Protein AF-A0A7I4Z3W0-F1 (afdb_monomer_lite)

Structure (mmCIF, N/CA/C/O backbone):
data_AF-A0A7I4Z3W0-F1
#
_entry.id   AF-A0A7I4Z3W0-F1
#
loop_
_atom_site.group_PDB
_atom_site.id
_atom_site.type_symbol
_atom_site.label_atom_id
_atom_site.label_alt_id
_atom_site.label_comp_id
_atom_site.label_asym_id
_atom_site.label_entity_id
_atom_site.label_seq_id
_atom_site.pdbx_PDB_ins_code
_atom_site.Cartn_x
_atom_site.Cartn_y
_atom_site.Cartn_z
_atom_site.occupancy
_atom_site.B_iso_or_equiv
_atom_site.auth_seq_id
_atom_site.auth_comp_id
_atom_site.auth_asym_id
_atom_site.auth_atom_id
_atom_site.pdbx_PDB_model_num
ATOM 1 N N . MET A 1 1 ? 63.272 7.242 25.446 1.00 41.72 1 MET A N 1
ATOM 2 C CA . MET A 1 1 ? 63.802 6.449 24.316 1.00 41.72 1 MET A CA 1
ATOM 3 C C . MET A 1 1 ? 63.673 4.974 24.681 1.00 41.72 1 MET A C 1
ATOM 5 O O . MET A 1 1 ? 64.366 4.564 25.605 1.00 41.72 1 MET A O 1
ATOM 9 N N . PRO A 1 2 ? 62.742 4.210 24.087 1.00 44.56 2 PRO A N 1
ATOM 10 C CA . PRO A 1 2 ? 62.556 2.797 24.403 1.00 44.56 2 PRO A CA 1
ATOM 11 C C . PRO A 1 2 ? 63.380 1.900 23.464 1.00 44.56 2 PRO A C 1
ATOM 13 O O . PRO A 1 2 ? 63.581 2.225 22.297 1.00 44.56 2 PRO A O 1
ATOM 16 N N . LEU A 1 3 ? 63.820 0.753 23.979 1.00 35.12 3 LEU A N 1
ATOM 17 C CA . LEU A 1 3 ? 64.373 -0.371 23.222 1.00 35.12 3 LEU A CA 1
ATOM 18 C C . LEU A 1 3 ? 63.631 -1.621 23.701 1.00 35.12 3 LEU A C 1
ATOM 20 O O . LEU A 1 3 ? 63.836 -2.066 24.827 1.00 35.12 3 LEU A O 1
ATOM 24 N N . THR A 1 4 ? 62.751 -2.170 22.867 1.00 47.41 4 THR A N 1
ATOM 25 C CA . THR A 1 4 ? 62.150 -3.490 23.080 1.00 47.41 4 THR A CA 1
ATOM 26 C C . THR A 1 4 ? 62.698 -4.456 22.036 1.00 47.41 4 THR A C 1
ATOM 28 O O . THR A 1 4 ? 62.719 -4.179 20.839 1.00 47.41 4 THR A O 1
ATOM 31 N N . ARG A 1 5 ? 63.214 -5.583 22.533 1.00 40.69 5 ARG A N 1
ATOM 32 C CA . ARG A 1 5 ? 63.843 -6.673 21.786 1.00 40.69 5 ARG A CA 1
ATOM 33 C C . ARG A 1 5 ? 62.853 -7.833 21.656 1.00 40.69 5 ARG A C 1
ATOM 35 O O . ARG A 1 5 ? 62.288 -8.267 22.654 1.00 40.69 5 ARG A O 1
ATOM 42 N N . SER A 1 6 ? 62.701 -8.326 20.430 1.00 39.81 6 SER A N 1
ATOM 43 C CA . SER A 1 6 ? 61.944 -9.514 20.010 1.00 39.81 6 SER A CA 1
ATOM 44 C C . SER A 1 6 ? 62.440 -10.839 20.599 1.00 39.81 6 SER A C 1
ATOM 46 O O . SER A 1 6 ? 63.654 -11.003 20.713 1.00 39.81 6 SER A O 1
ATOM 48 N N . GLN A 1 7 ? 61.509 -11.785 20.817 1.00 37.47 7 GLN A N 1
ATOM 49 C CA . GLN A 1 7 ? 61.507 -13.235 20.464 1.00 37.47 7 GLN A CA 1
ATOM 50 C C . GLN A 1 7 ? 60.003 -13.651 20.416 1.00 37.47 7 GLN A C 1
ATOM 52 O O . GLN A 1 7 ? 59.276 -13.251 21.317 1.00 37.47 7 GLN A O 1
ATOM 57 N N . SER A 1 8 ? 59.366 -14.184 19.351 1.00 38.19 8 SER A N 1
ATOM 58 C CA . SER A 1 8 ? 59.517 -15.477 18.624 1.00 38.19 8 SER A CA 1
ATOM 59 C C . SER A 1 8 ? 59.440 -16.697 19.560 1.00 38.19 8 SER A C 1
ATOM 61 O O . SER A 1 8 ? 60.127 -16.679 20.568 1.00 38.19 8 SER A O 1
ATOM 63 N N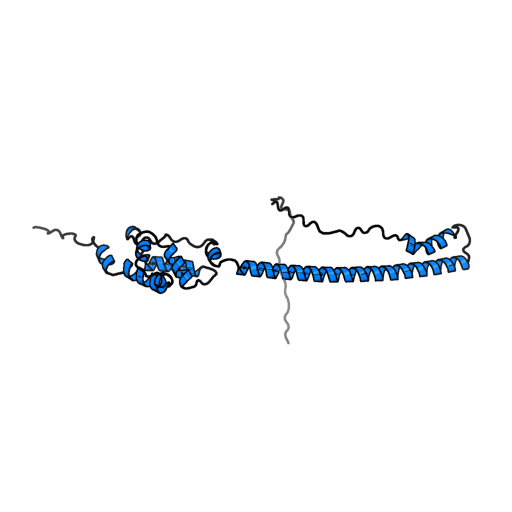 . SER A 1 9 ? 58.741 -17.819 19.351 1.00 33.59 9 SER A N 1
ATOM 64 C CA . SER A 1 9 ? 57.764 -18.369 18.386 1.00 33.59 9 SER A CA 1
ATOM 65 C C . SER A 1 9 ? 57.340 -19.756 18.934 1.00 33.59 9 SER A C 1
ATOM 67 O O . SER A 1 9 ? 58.151 -20.370 19.625 1.00 33.59 9 SER A O 1
ATOM 69 N N . SER A 1 10 ? 56.144 -20.274 18.598 1.00 33.25 10 SER A N 1
ATOM 70 C CA . SER A 1 10 ? 55.789 -21.709 18.345 1.00 33.25 10 SER A CA 1
ATOM 71 C C . SER A 1 10 ? 54.251 -21.846 18.313 1.00 33.25 10 SER A C 1
ATOM 73 O O . SER A 1 10 ? 53.616 -21.530 19.311 1.00 33.25 10 SER A O 1
ATOM 75 N N . ILE A 1 11 ? 53.562 -22.017 17.172 1.00 36.41 11 ILE A N 1
ATOM 76 C CA . ILE A 1 11 ? 53.445 -23.142 16.202 1.00 36.41 11 ILE A CA 1
ATOM 77 C C . ILE A 1 11 ? 52.533 -24.289 16.686 1.00 36.41 11 ILE A C 1
ATOM 79 O O . ILE A 1 11 ? 52.897 -25.004 17.612 1.00 36.41 11 ILE A O 1
ATOM 83 N N . ALA A 1 12 ? 51.419 -24.502 15.965 1.00 31.42 12 ALA A N 1
ATOM 84 C CA . ALA A 1 12 ? 50.965 -25.780 15.368 1.00 31.42 12 ALA A CA 1
ATOM 85 C C . ALA A 1 12 ? 49.678 -25.504 14.542 1.00 31.42 12 ALA A C 1
ATOM 87 O O . ALA A 1 12 ? 48.694 -25.030 15.096 1.00 31.42 12 ALA A O 1
ATOM 88 N N . ALA A 1 13 ? 49.757 -25.473 13.203 1.00 34.56 13 ALA A N 1
ATOM 89 C CA . ALA A 1 13 ? 49.517 -26.577 12.244 1.00 34.56 13 ALA A CA 1
ATOM 90 C C . ALA A 1 13 ? 48.024 -26.695 11.843 1.00 34.56 13 ALA A C 1
ATOM 92 O O . ALA A 1 13 ? 47.185 -26.995 12.681 1.00 34.56 13 ALA A O 1
ATOM 93 N N . SER A 1 14 ? 47.668 -26.228 10.633 1.00 36.44 14 SER A N 1
ATOM 94 C CA . SER A 1 14 ? 47.327 -27.030 9.424 1.00 36.44 14 SER A CA 1
ATOM 95 C C . SER A 1 14 ? 45.965 -27.740 9.560 1.00 36.44 14 SER A C 1
ATOM 97 O O . SER A 1 14 ? 45.734 -28.447 10.526 1.00 36.44 14 SER A O 1
ATOM 99 N N . THR A 1 15 ? 44.981 -27.612 8.666 1.00 31.69 15 THR A N 1
ATOM 100 C CA . THR A 1 15 ? 44.993 -27.995 7.242 1.00 31.69 15 THR A CA 1
ATOM 101 C C . THR A 1 15 ? 43.601 -27.659 6.662 1.00 31.69 15 THR A C 1
ATOM 103 O O . THR A 1 15 ? 42.602 -27.872 7.344 1.00 31.69 15 THR A O 1
ATOM 106 N N . SER A 1 16 ? 43.501 -27.181 5.416 1.00 42.44 16 SER A N 1
ATOM 107 C CA . SER A 1 16 ? 42.265 -27.245 4.599 1.00 42.44 16 SER A CA 1
ATOM 108 C C . SER A 1 16 ? 42.422 -28.311 3.510 1.00 42.44 16 SER A C 1
ATOM 110 O O . SER A 1 16 ? 43.553 -28.538 3.070 1.00 42.44 16 SER A O 1
ATOM 112 N N . PRO A 1 17 ? 41.327 -28.964 3.075 1.00 40.53 17 PRO A N 1
ATOM 113 C CA . PRO A 1 17 ? 40.906 -28.837 1.667 1.00 40.53 17 PRO A CA 1
ATOM 114 C C . PRO A 1 17 ? 39.367 -28.864 1.423 1.00 40.53 17 PRO A C 1
ATOM 116 O O . PRO A 1 17 ? 38.581 -29.112 2.330 1.00 40.53 17 PRO A O 1
ATOM 119 N N . SER A 1 18 ? 38.980 -28.555 0.176 1.00 33.69 18 SER A N 1
ATOM 120 C CA . SER A 1 18 ? 37.677 -28.112 -0.381 1.00 33.69 18 SER A CA 1
ATOM 121 C C . SER A 1 18 ? 36.489 -29.101 -0.535 1.00 33.69 18 SER A C 1
ATOM 123 O O . SER A 1 18 ? 36.731 -30.270 -0.803 1.00 33.69 18 SER A O 1
ATOM 125 N N . ALA A 1 19 ? 35.262 -28.510 -0.557 1.00 39.81 19 ALA A N 1
ATOM 126 C CA . ALA A 1 19 ? 34.021 -28.714 -1.388 1.00 39.81 19 ALA A CA 1
ATOM 127 C C . ALA A 1 19 ? 33.303 -30.104 -1.437 1.00 39.81 19 ALA A C 1
ATOM 129 O O . ALA A 1 19 ? 34.017 -31.098 -1.340 1.00 39.81 19 ALA A O 1
ATOM 130 N N . PRO A 1 20 ? 31.942 -30.234 -1.609 1.00 39.91 20 PRO A N 1
ATOM 131 C CA . PRO A 1 20 ? 31.087 -29.578 -2.642 1.00 39.91 20 PRO A CA 1
ATOM 132 C C . PRO A 1 20 ? 29.598 -29.202 -2.301 1.00 39.91 20 PRO A C 1
ATOM 134 O O . PRO A 1 20 ? 29.061 -29.621 -1.285 1.00 39.91 20 PRO A O 1
ATOM 137 N N . GLU A 1 21 ? 28.993 -28.404 -3.209 1.00 35.03 21 GLU A N 1
ATOM 138 C CA . GLU A 1 21 ? 27.570 -28.242 -3.657 1.00 35.03 21 GLU A CA 1
ATOM 139 C C . GLU A 1 21 ? 26.352 -28.117 -2.704 1.00 35.03 21 GLU A C 1
ATOM 141 O O . GLU A 1 21 ? 26.284 -28.720 -1.637 1.00 35.03 21 GLU A O 1
ATOM 146 N N . PRO A 1 22 ? 25.299 -27.405 -3.174 1.00 41.59 22 PRO A N 1
ATOM 147 C CA . PRO A 1 22 ? 23.937 -27.929 -3.029 1.00 41.59 22 PRO A CA 1
ATOM 148 C C . PRO A 1 22 ? 23.099 -27.875 -4.327 1.00 41.59 22 PRO A C 1
ATOM 150 O O . PRO A 1 22 ? 22.967 -26.828 -4.963 1.00 41.59 22 PRO A O 1
ATOM 153 N N . GLU A 1 23 ? 22.471 -29.009 -4.658 1.00 32.69 23 GLU A N 1
ATOM 154 C CA . GLU A 1 23 ? 21.409 -29.150 -5.661 1.00 32.69 23 GLU A CA 1
ATOM 155 C C . GLU A 1 23 ? 19.996 -28.912 -5.074 1.00 32.69 23 GLU A C 1
ATOM 157 O O . GLU A 1 23 ? 19.733 -29.185 -3.902 1.00 32.69 23 GLU A O 1
ATOM 162 N N . THR A 1 24 ? 19.075 -28.575 -5.988 1.00 30.78 24 THR A N 1
ATOM 163 C CA . THR A 1 24 ? 17.620 -28.871 -6.000 1.00 30.78 24 THR A CA 1
ATOM 164 C C . THR A 1 24 ? 16.627 -27.849 -5.413 1.00 30.78 24 THR A C 1
ATOM 166 O O . THR A 1 24 ? 16.247 -27.881 -4.248 1.00 30.78 24 THR A O 1
ATOM 169 N N . GLU A 1 25 ? 16.183 -26.957 -6.310 1.00 31.03 25 GLU A N 1
ATOM 170 C CA . GLU A 1 25 ? 14.810 -26.847 -6.856 1.00 31.03 25 GLU A CA 1
ATOM 171 C C . GLU A 1 25 ? 13.589 -26.900 -5.913 1.00 31.03 25 GLU A C 1
ATOM 173 O O . GLU A 1 25 ? 13.250 -27.951 -5.386 1.00 31.03 25 GLU A O 1
ATOM 178 N N . LEU A 1 26 ? 12.827 -25.793 -5.874 1.00 28.39 26 LEU A N 1
ATOM 179 C CA . LEU A 1 26 ? 11.353 -25.767 -5.882 1.00 28.39 26 LEU A CA 1
ATOM 180 C C . LEU A 1 26 ? 10.867 -24.452 -6.540 1.00 28.39 26 LEU A C 1
ATOM 182 O O . LEU A 1 26 ? 11.244 -23.359 -6.118 1.00 28.39 26 LEU A O 1
ATOM 186 N N . GLN A 1 27 ? 10.036 -24.569 -7.585 1.00 34.44 27 GLN A N 1
ATOM 187 C CA . GLN A 1 27 ? 9.332 -23.466 -8.267 1.00 34.44 27 GLN A CA 1
ATOM 188 C C . GLN A 1 27 ? 8.412 -22.664 -7.321 1.00 34.44 27 GLN A C 1
ATOM 190 O O . GLN A 1 27 ? 7.955 -23.187 -6.303 1.00 34.44 27 GLN A O 1
ATOM 195 N N . PRO A 1 28 ? 7.997 -21.448 -7.731 1.00 34.50 28 PRO A N 1
ATOM 196 C CA . PRO A 1 28 ? 6.585 -21.345 -8.107 1.00 34.50 28 PRO A CA 1
ATOM 197 C C . PRO A 1 28 ? 6.300 -20.514 -9.368 1.00 34.50 28 PRO A C 1
ATOM 199 O O . PRO A 1 28 ? 6.993 -19.561 -9.719 1.00 34.50 28 PRO A O 1
ATOM 202 N N . GLN A 1 29 ? 5.199 -20.915 -10.007 1.00 40.09 29 GLN A N 1
ATOM 203 C CA . GLN A 1 29 ? 4.427 -20.197 -11.017 1.00 40.09 29 GLN A CA 1
ATOM 204 C C . GLN A 1 29 ? 4.253 -18.705 -10.705 1.00 40.09 29 GLN A C 1
ATOM 206 O O . GLN A 1 29 ? 4.009 -18.314 -9.565 1.00 40.09 29 GLN A O 1
ATOM 211 N N . GLY A 1 30 ? 4.269 -17.890 -11.757 1.00 29.98 30 GLY A N 1
ATOM 212 C CA . GLY A 1 30 ? 4.041 -16.452 -11.656 1.00 29.98 30 GLY A CA 1
ATOM 213 C C . GLY A 1 30 ? 4.163 -15.748 -12.999 1.00 29.98 30 GLY A C 1
ATOM 214 O O . GLY A 1 30 ? 4.932 -14.811 -13.159 1.00 29.98 30 GLY A O 1
ATOM 215 N N . ASN A 1 31 ? 3.434 -16.252 -13.985 1.00 44.81 31 ASN A N 1
ATOM 216 C CA . ASN A 1 31 ? 3.234 -15.668 -15.302 1.00 44.81 31 ASN A CA 1
ATOM 217 C C . ASN A 1 31 ? 2.724 -14.226 -15.160 1.00 44.81 31 ASN A C 1
ATOM 219 O O . ASN A 1 31 ? 1.541 -14.013 -14.931 1.00 44.81 31 ASN A O 1
ATOM 223 N N . ASN A 1 32 ? 3.622 -13.258 -15.334 1.00 34.66 32 ASN A N 1
ATOM 224 C CA . ASN A 1 32 ? 3.312 -11.900 -15.765 1.00 34.66 32 ASN A CA 1
ATOM 225 C C . ASN A 1 32 ? 4.394 -11.484 -16.757 1.00 34.66 32 ASN A C 1
ATOM 227 O O . ASN A 1 32 ? 5.420 -10.897 -16.417 1.00 34.66 32 ASN A O 1
ATOM 231 N N . LEU A 1 33 ? 4.147 -11.878 -18.002 1.00 30.95 33 LEU A N 1
ATOM 232 C CA . LEU A 1 33 ? 4.853 -11.422 -19.181 1.00 30.95 33 LEU A CA 1
ATOM 233 C C . LEU A 1 33 ? 4.684 -9.897 -19.267 1.00 30.95 33 LEU A C 1
ATOM 235 O O . LEU A 1 33 ? 3.653 -9.403 -19.719 1.00 30.95 33 LEU A O 1
ATOM 239 N N . ILE A 1 34 ? 5.687 -9.142 -18.819 1.00 36.84 34 ILE A N 1
ATOM 240 C CA . ILE A 1 34 ? 5.854 -7.744 -19.227 1.00 36.84 34 ILE A CA 1
ATOM 241 C C . ILE A 1 34 ? 6.381 -7.796 -20.663 1.00 36.84 34 ILE A C 1
ATOM 243 O O . ILE A 1 34 ? 7.574 -7.713 -20.939 1.00 36.84 34 ILE A O 1
ATOM 247 N N . THR A 1 35 ? 5.461 -8.037 -21.591 1.00 42.03 35 THR A N 1
ATOM 248 C CA . THR A 1 35 ? 5.644 -7.772 -23.016 1.00 42.03 35 THR A CA 1
ATOM 249 C C . THR A 1 35 ? 5.656 -6.261 -23.188 1.00 42.03 35 THR A C 1
ATOM 251 O O . THR A 1 35 ? 4.628 -5.604 -23.055 1.00 42.03 35 THR A O 1
ATOM 254 N N . GLY A 1 36 ? 6.843 -5.713 -23.412 1.00 36.94 36 GLY A N 1
ATOM 255 C CA . GLY A 1 36 ? 7.034 -4.282 -23.631 1.00 36.94 36 GLY A CA 1
ATOM 256 C C . GLY A 1 36 ? 8.497 -3.859 -23.637 1.00 36.94 36 GLY A C 1
ATOM 257 O O . GLY A 1 36 ? 8.800 -2.720 -23.308 1.00 36.94 36 GLY A O 1
ATOM 258 N N . VAL A 1 37 ? 9.412 -4.769 -23.968 1.00 42.91 37 VAL A N 1
ATOM 259 C CA . VAL A 1 37 ? 10.707 -4.374 -24.514 1.00 42.91 37 VAL A CA 1
ATOM 260 C C . VAL A 1 37 ? 10.565 -4.619 -26.002 1.00 42.91 37 VAL A C 1
ATOM 262 O O . VAL A 1 37 ? 10.793 -5.729 -26.477 1.00 42.91 37 VAL A O 1
ATOM 265 N N . ASP A 1 38 ? 10.130 -3.589 -26.728 1.00 43.41 38 ASP A N 1
ATOM 266 C CA . ASP A 1 38 ? 10.504 -3.475 -28.129 1.00 43.41 38 ASP A CA 1
ATOM 267 C C . ASP A 1 38 ? 12.028 -3.381 -28.126 1.00 43.41 38 ASP A C 1
ATOM 269 O O . ASP A 1 38 ? 12.618 -2.309 -27.969 1.00 43.41 38 ASP A O 1
ATOM 273 N N . THR A 1 39 ? 12.681 -4.543 -28.196 1.00 40.84 39 THR A N 1
ATOM 274 C CA . THR A 1 39 ? 14.074 -4.638 -28.609 1.00 40.84 39 THR A CA 1
ATOM 275 C C . THR A 1 39 ? 14.170 -3.786 -29.862 1.00 40.84 39 THR A C 1
ATOM 277 O O . THR A 1 39 ? 13.413 -4.063 -30.798 1.00 40.84 39 THR A O 1
ATOM 280 N N . PRO A 1 40 ? 15.021 -2.742 -29.910 1.00 42.12 40 PRO A N 1
ATOM 281 C CA . PRO A 1 40 ? 15.226 -2.059 -31.162 1.00 42.12 40 PRO A CA 1
ATOM 282 C C . PRO A 1 40 ? 15.753 -3.131 -32.101 1.00 42.12 40 PRO A C 1
ATOM 284 O O . PRO A 1 40 ? 16.834 -3.686 -31.905 1.00 42.12 40 PRO A O 1
ATOM 287 N N . ASN A 1 41 ? 14.920 -3.470 -33.075 1.00 44.75 41 ASN A N 1
ATOM 288 C CA . ASN A 1 41 ? 15.360 -4.052 -34.309 1.00 44.75 41 ASN A CA 1
ATOM 289 C C . ASN A 1 41 ? 16.478 -3.117 -34.777 1.00 44.75 41 ASN A C 1
ATOM 291 O O . ASN A 1 41 ? 16.214 -1.997 -35.218 1.00 44.75 41 ASN A O 1
ATOM 295 N N . ILE A 1 42 ? 17.734 -3.517 -34.557 1.00 49.19 42 ILE A N 1
ATOM 296 C CA . ILE A 1 42 ? 18.890 -2.921 -35.221 1.00 49.19 42 ILE A CA 1
ATOM 297 C C . ILE A 1 42 ? 18.766 -3.423 -36.656 1.00 49.19 42 ILE A C 1
ATOM 299 O O . ILE A 1 42 ? 19.471 -4.321 -37.109 1.00 49.19 42 ILE A O 1
ATOM 303 N N . GLU A 1 43 ? 17.735 -2.920 -37.321 1.00 43.50 43 GLU A N 1
ATOM 304 C CA . GLU A 1 43 ? 17.395 -3.230 -38.680 1.00 43.50 43 GLU A CA 1
ATOM 305 C C . GLU A 1 43 ? 18.465 -2.517 -39.491 1.00 43.50 43 GLU A C 1
ATOM 307 O O . GLU A 1 43 ? 18.427 -1.307 -39.686 1.00 43.50 43 GLU A O 1
ATOM 312 N N . ASN A 1 44 ? 19.499 -3.288 -39.823 1.00 47.28 44 ASN A N 1
ATOM 313 C CA . ASN A 1 44 ? 20.373 -3.082 -40.959 1.00 47.28 44 ASN A CA 1
ATOM 314 C C . ASN A 1 44 ? 20.748 -1.606 -41.178 1.00 47.28 44 ASN A C 1
ATOM 316 O O . ASN A 1 44 ? 20.213 -0.944 -42.071 1.00 47.28 44 ASN A O 1
ATOM 320 N N . VAL A 1 45 ? 21.675 -1.083 -40.364 1.00 51.88 45 VAL A N 1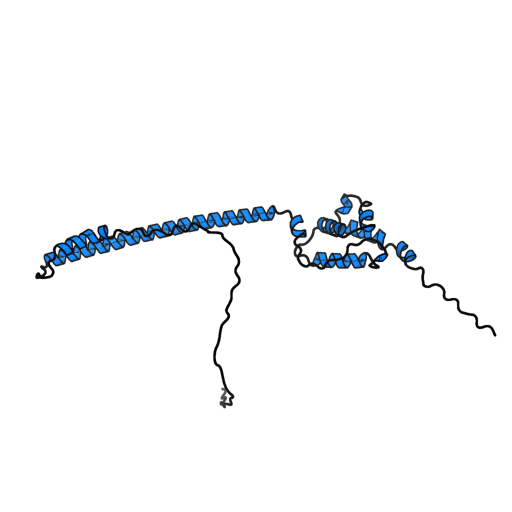
ATOM 321 C CA . VAL A 1 45 ? 22.343 0.186 -40.680 1.00 51.88 45 VAL A CA 1
ATOM 322 C C . VAL A 1 45 ? 22.950 -0.001 -42.067 1.00 51.88 45 VAL A C 1
ATOM 324 O O . VAL A 1 45 ? 23.908 -0.749 -42.235 1.00 51.88 45 VAL A O 1
ATOM 327 N N . SER A 1 46 ? 22.330 0.603 -43.081 1.00 52.97 46 SER A N 1
ATOM 328 C CA . SER A 1 46 ? 22.778 0.519 -44.466 1.00 52.97 46 SER A CA 1
ATOM 329 C C . SER A 1 46 ? 24.083 1.300 -44.593 1.00 52.97 46 SER A C 1
ATOM 331 O O . SER A 1 46 ? 24.111 2.474 -44.963 1.00 52.97 46 SER A O 1
ATOM 333 N N . TYR A 1 47 ? 25.188 0.641 -44.242 1.00 53.88 47 TYR A N 1
ATOM 334 C CA . TYR A 1 47 ? 26.545 1.163 -44.389 1.00 53.88 47 TYR A CA 1
ATOM 335 C C . TYR A 1 47 ? 26.870 1.494 -45.851 1.00 53.88 47 TYR A C 1
ATOM 337 O O . TYR A 1 47 ? 27.736 2.329 -46.099 1.00 53.88 47 TYR A O 1
ATOM 345 N N . GLY A 1 48 ? 26.119 0.926 -46.803 1.00 57.88 48 GLY A N 1
ATOM 346 C CA . GLY A 1 48 ? 26.307 1.134 -48.236 1.00 57.88 48 GLY A CA 1
ATOM 347 C C . GLY A 1 48 ? 26.184 2.590 -48.685 1.00 57.88 48 GLY A C 1
ATOM 348 O O . GLY A 1 48 ? 26.835 2.969 -49.646 1.00 57.88 48 GLY A O 1
ATOM 349 N N . PHE A 1 49 ? 25.427 3.449 -47.988 1.00 62.41 49 PHE A N 1
ATOM 350 C CA . PHE A 1 49 ? 25.389 4.878 -48.340 1.00 62.41 49 PHE A CA 1
ATOM 351 C C . PHE A 1 49 ? 26.640 5.637 -47.871 1.00 62.41 49 PHE A C 1
ATOM 353 O O . PHE A 1 49 ? 27.063 6.604 -48.500 1.00 62.41 49 PHE A O 1
ATOM 360 N N . VAL A 1 50 ? 27.241 5.204 -46.760 1.00 63.78 50 VAL A N 1
ATOM 361 C CA . VAL A 1 50 ? 28.383 5.889 -46.141 1.00 63.78 50 VAL A CA 1
ATOM 362 C C . VAL A 1 50 ? 29.703 5.463 -46.783 1.00 63.78 50 VAL A C 1
ATOM 364 O O . VAL A 1 50 ? 30.620 6.278 -46.885 1.00 63.78 50 VAL A O 1
ATOM 367 N N . THR A 1 51 ? 29.786 4.214 -47.249 1.00 71.12 51 THR A N 1
ATOM 368 C CA . THR A 1 51 ? 30.948 3.687 -47.974 1.00 71.12 51 THR A CA 1
ATOM 369 C C . THR A 1 51 ? 30.835 3.835 -49.484 1.00 71.12 51 THR A C 1
ATOM 371 O O . THR A 1 51 ? 31.853 3.696 -50.138 1.00 71.12 51 THR A O 1
ATOM 374 N N . ALA A 1 52 ? 29.680 4.199 -50.055 1.00 73.81 52 ALA A N 1
ATOM 375 C CA . ALA A 1 52 ? 29.521 4.327 -51.511 1.00 73.81 52 ALA A CA 1
ATOM 376 C C . ALA A 1 52 ? 30.646 5.119 -52.220 1.00 73.81 52 ALA A C 1
ATOM 378 O O . ALA A 1 52 ? 31.152 4.627 -53.224 1.00 73.81 52 ALA A O 1
ATOM 379 N N . PRO A 1 53 ? 31.113 6.286 -51.719 1.00 74.38 53 PRO A N 1
ATOM 380 C CA . PRO A 1 53 ? 32.224 7.009 -52.352 1.00 74.38 53 PRO A CA 1
ATOM 381 C C . PRO A 1 53 ? 33.572 6.277 -52.253 1.00 74.38 53 PRO A C 1
ATOM 383 O O . PRO A 1 53 ? 34.441 6.433 -53.110 1.00 74.38 53 PRO A O 1
ATOM 386 N N . LEU A 1 54 ? 33.754 5.497 -51.186 1.00 80.38 54 LEU A N 1
ATOM 387 C CA . LEU A 1 54 ? 34.924 4.651 -50.967 1.00 80.38 54 LEU A CA 1
ATOM 388 C C . LEU A 1 54 ? 34.896 3.411 -51.858 1.00 80.38 54 LEU A C 1
ATOM 390 O O . LEU A 1 54 ? 35.907 3.101 -52.476 1.00 80.38 54 LEU A O 1
ATOM 394 N N . ASP A 1 55 ? 33.751 2.740 -51.943 1.00 81.31 55 ASP A N 1
ATOM 395 C CA . ASP A 1 55 ? 33.547 1.549 -52.766 1.00 81.31 55 ASP A CA 1
ATOM 396 C C . ASP A 1 55 ? 33.734 1.881 -54.254 1.00 81.31 55 ASP A C 1
ATOM 398 O O . ASP A 1 55 ? 34.391 1.133 -54.974 1.00 81.31 55 ASP A O 1
ATOM 402 N N . ASP A 1 56 ? 33.253 3.048 -54.695 1.00 80.06 56 ASP A N 1
ATOM 403 C CA . ASP A 1 56 ? 33.468 3.553 -56.055 1.00 80.06 56 ASP A CA 1
ATOM 404 C C . ASP A 1 56 ? 34.958 3.837 -56.318 1.00 80.06 56 ASP A C 1
ATOM 406 O O . ASP A 1 56 ? 35.521 3.359 -57.302 1.00 80.06 56 ASP A O 1
ATOM 410 N N . SER A 1 57 ? 35.645 4.503 -55.380 1.00 78.44 57 SER A N 1
ATOM 411 C CA . SER A 1 57 ? 37.089 4.783 -55.483 1.00 78.44 57 SER A CA 1
ATOM 412 C C . SER A 1 57 ? 37.949 3.513 -55.478 1.00 78.44 57 SER A C 1
ATOM 414 O O . SER A 1 57 ? 38.970 3.459 -56.159 1.00 78.44 57 SER A O 1
ATOM 416 N N . LEU A 1 58 ? 37.544 2.487 -54.726 1.00 79.94 58 LEU A N 1
ATOM 417 C CA . LEU A 1 58 ? 38.211 1.185 -54.679 1.00 79.94 58 LEU A CA 1
ATOM 418 C C . LEU A 1 58 ? 37.947 0.354 -55.938 1.00 79.94 58 LEU A C 1
ATOM 420 O O . LEU A 1 58 ? 38.839 -0.361 -56.376 1.00 79.94 58 LEU A O 1
ATOM 424 N N . SER A 1 59 ? 36.768 0.477 -56.554 1.00 81.06 59 SER A N 1
ATOM 425 C CA . SER A 1 59 ? 36.417 -0.260 -57.778 1.00 81.06 59 SER A CA 1
ATOM 426 C C . SER A 1 59 ? 37.219 0.160 -59.019 1.00 81.06 59 SER A C 1
ATOM 428 O O . SER A 1 59 ? 37.304 -0.594 -59.987 1.00 81.06 59 SER A O 1
ATOM 430 N N . ILE A 1 60 ? 37.809 1.359 -58.989 1.00 76.88 60 IL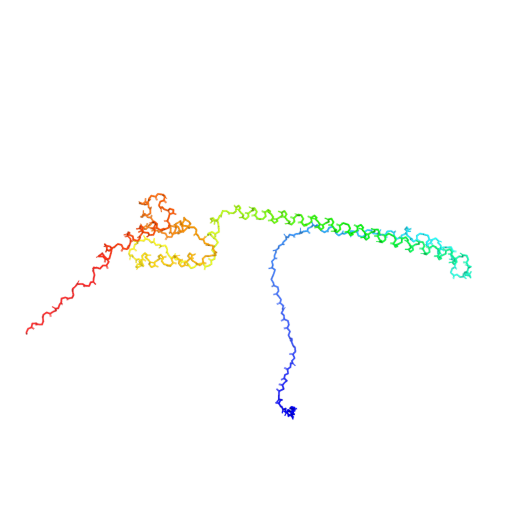E A N 1
ATOM 431 C CA . ILE A 1 60 ? 38.612 1.934 -60.079 1.00 76.88 60 ILE A CA 1
ATOM 432 C C . ILE A 1 60 ? 40.070 1.439 -60.031 1.00 76.88 60 ILE A C 1
ATOM 434 O O . ILE A 1 60 ? 40.767 1.467 -61.047 1.00 76.88 60 ILE A O 1
ATOM 438 N N . LEU A 1 61 ? 40.539 0.986 -58.867 1.00 77.25 61 LEU A N 1
ATOM 439 C CA . LEU A 1 61 ? 41.907 0.515 -58.663 1.00 77.25 61 LEU A CA 1
ATOM 440 C C . LEU A 1 61 ? 42.044 -0.945 -59.125 1.00 77.25 61 LEU A C 1
ATOM 442 O O . LEU A 1 61 ? 41.294 -1.815 -58.696 1.00 77.25 61 LEU A O 1
ATOM 446 N N . ASP A 1 62 ? 43.024 -1.215 -59.992 1.00 76.62 62 ASP A N 1
ATOM 447 C CA . ASP A 1 62 ? 43.425 -2.576 -60.372 1.00 76.62 62 ASP A CA 1
ATOM 448 C C . ASP A 1 62 ? 44.541 -3.071 -59.437 1.00 76.62 62 ASP A C 1
ATOM 450 O O . ASP A 1 62 ? 45.591 -2.431 -59.328 1.00 76.62 62 ASP A O 1
ATOM 454 N N . ASP A 1 63 ? 44.340 -4.224 -58.791 1.00 73.44 63 ASP A N 1
ATOM 455 C CA . ASP A 1 63 ? 45.239 -4.784 -57.765 1.00 73.44 63 ASP A CA 1
ATOM 456 C C . ASP A 1 63 ? 46.659 -5.088 -58.285 1.00 73.44 63 ASP A C 1
ATOM 458 O O . ASP A 1 63 ? 47.598 -5.248 -57.503 1.00 73.44 63 ASP A O 1
ATOM 462 N N . SER A 1 64 ? 46.833 -5.181 -59.609 1.00 70.44 64 SER A N 1
ATOM 463 C CA . SER A 1 64 ? 48.110 -5.507 -60.263 1.00 70.44 64 SER A CA 1
ATOM 464 C C . SER A 1 64 ? 48.840 -4.295 -60.864 1.00 70.44 64 SER A C 1
ATOM 466 O O . SER A 1 64 ? 49.949 -4.448 -61.386 1.00 70.44 64 SER A O 1
ATOM 468 N N . ALA A 1 65 ? 48.249 -3.096 -60.809 1.00 68.81 65 ALA A N 1
ATOM 469 C CA . ALA A 1 65 ? 48.776 -1.891 -61.447 1.00 68.81 65 ALA A CA 1
ATOM 470 C C . ALA A 1 65 ? 49.654 -1.038 -60.508 1.00 68.81 65 ALA A C 1
ATOM 472 O O . ALA A 1 65 ? 49.461 -0.987 -59.294 1.00 68.81 65 ALA A O 1
ATOM 473 N N . VAL A 1 66 ? 50.632 -0.317 -61.077 1.00 70.50 66 VAL A N 1
ATOM 474 C CA . VAL A 1 66 ? 51.422 0.676 -60.327 1.00 70.50 66 VAL A CA 1
ATOM 475 C C . VAL A 1 66 ? 50.513 1.852 -59.976 1.00 70.50 66 VAL A C 1
ATOM 477 O O . VAL A 1 66 ? 50.065 2.577 -60.860 1.00 70.50 66 VAL A O 1
ATOM 480 N N . LEU A 1 67 ? 50.258 2.044 -58.682 1.00 74.25 67 LEU A N 1
ATOM 481 C CA . LEU A 1 67 ? 49.354 3.073 -58.173 1.00 74.25 67 LEU A CA 1
ATOM 482 C C . LEU A 1 67 ? 49.841 4.478 -58.556 1.00 74.25 67 LEU A C 1
ATOM 484 O O . LEU A 1 67 ? 50.934 4.906 -58.169 1.00 74.25 67 LEU A O 1
ATOM 488 N N . HIS A 1 68 ? 49.024 5.215 -59.308 1.00 81.31 68 HIS A N 1
ATOM 489 C CA . HIS A 1 68 ? 49.327 6.597 -59.650 1.00 81.31 68 HIS A CA 1
ATOM 490 C C . HIS A 1 68 ? 48.966 7.537 -58.496 1.00 81.31 68 HIS A C 1
ATOM 492 O O . HIS A 1 68 ? 47.972 7.356 -57.796 1.00 81.31 68 HIS A O 1
ATOM 498 N N . VAL A 1 69 ? 49.746 8.610 -58.338 1.00 79.75 69 VAL A N 1
ATOM 499 C CA . VAL A 1 69 ? 49.559 9.624 -57.280 1.00 79.75 69 VAL A CA 1
ATOM 500 C C . VAL A 1 69 ? 48.125 10.174 -57.238 1.00 79.75 69 VAL A C 1
ATOM 502 O O . VAL A 1 69 ? 47.605 10.436 -56.157 1.00 79.75 69 VAL A O 1
ATOM 505 N N . LYS A 1 70 ? 47.473 10.306 -58.400 1.00 82.94 70 LYS A N 1
ATOM 506 C CA . LYS A 1 70 ? 46.094 10.802 -58.518 1.00 82.94 70 LYS A CA 1
ATOM 507 C C . LYS A 1 70 ? 45.059 9.843 -57.922 1.00 82.94 70 LYS A C 1
ATOM 509 O O . LYS A 1 70 ? 44.147 10.298 -57.241 1.00 82.94 70 LYS A O 1
ATOM 514 N N . ASP A 1 71 ? 45.230 8.542 -58.132 1.00 81.12 71 ASP A N 1
ATOM 515 C CA . ASP A 1 71 ? 44.300 7.521 -57.637 1.00 81.12 71 ASP A CA 1
ATOM 516 C C . ASP A 1 71 ? 44.437 7.376 -56.112 1.00 81.12 71 ASP A C 1
ATOM 518 O O . ASP A 1 71 ? 43.447 7.268 -55.390 1.00 81.12 71 ASP A O 1
ATOM 522 N N . GLY A 1 72 ? 45.668 7.495 -55.597 1.00 82.06 72 GLY A N 1
ATOM 523 C CA . GLY A 1 72 ? 45.928 7.541 -54.155 1.00 82.06 72 GLY A CA 1
ATOM 524 C C . GLY A 1 72 ? 45.355 8.783 -53.463 1.00 82.06 72 GLY A C 1
ATOM 525 O O . GLY A 1 72 ? 44.880 8.697 -52.330 1.00 82.06 72 GLY A O 1
ATOM 526 N N . GLU A 1 73 ? 45.375 9.937 -54.131 1.00 86.25 73 GLU A N 1
ATOM 527 C CA . GLU A 1 73 ? 44.746 11.165 -53.638 1.00 86.25 73 GLU A CA 1
ATOM 528 C C . GLU A 1 73 ? 43.218 11.046 -53.594 1.00 86.25 73 GLU A C 1
ATOM 530 O O . GLU A 1 73 ? 42.623 11.320 -52.551 1.00 86.25 73 GLU A O 1
ATOM 535 N N . ALA A 1 74 ? 42.597 10.546 -54.665 1.00 85.25 74 ALA A N 1
ATOM 536 C CA . ALA A 1 74 ? 41.154 10.322 -54.714 1.00 85.25 74 ALA A CA 1
ATOM 537 C C . ALA A 1 74 ? 40.684 9.348 -53.620 1.00 85.25 74 ALA A C 1
ATOM 539 O O . ALA A 1 74 ? 39.726 9.643 -52.903 1.00 85.25 74 ALA A O 1
ATOM 540 N N . LEU A 1 75 ? 41.401 8.236 -53.419 1.00 86.69 75 LEU A N 1
ATOM 541 C CA . LEU A 1 75 ? 41.078 7.272 -52.367 1.00 86.69 75 LEU A CA 1
ATOM 542 C C . LEU A 1 75 ? 41.201 7.887 -50.967 1.00 86.69 75 LEU A C 1
ATOM 544 O O . LEU A 1 75 ? 40.342 7.663 -50.112 1.00 86.69 75 LEU A O 1
ATOM 548 N N . ARG A 1 76 ? 42.250 8.677 -50.712 1.00 89.88 76 ARG A N 1
ATOM 549 C CA . ARG A 1 76 ? 42.445 9.362 -49.425 1.00 89.88 76 ARG A CA 1
ATOM 550 C C . ARG A 1 76 ? 41.308 10.340 -49.139 1.00 89.88 76 ARG A C 1
ATOM 552 O O . ARG A 1 76 ? 40.806 10.376 -48.014 1.00 89.88 76 ARG A O 1
ATOM 559 N N . ASP A 1 77 ? 40.898 11.109 -50.137 1.00 90.19 77 ASP A N 1
ATOM 560 C CA . ASP A 1 77 ? 39.847 12.111 -49.987 1.00 90.19 77 ASP A CA 1
ATOM 561 C C . ASP A 1 77 ? 38.475 11.441 -49.805 1.00 90.19 77 ASP A C 1
ATOM 563 O O . ASP A 1 77 ? 37.722 11.817 -48.903 1.00 90.19 77 ASP A O 1
ATOM 567 N N . ALA A 1 78 ? 38.196 10.366 -50.553 1.00 88.25 78 ALA A N 1
ATOM 568 C CA . ALA A 1 78 ? 37.017 9.523 -50.354 1.00 88.25 78 ALA A CA 1
ATOM 569 C C . ALA A 1 78 ? 36.999 8.879 -48.954 1.00 88.25 78 ALA A C 1
ATOM 571 O O . ALA A 1 78 ? 35.968 8.886 -48.278 1.00 88.25 78 ALA A O 1
ATOM 572 N N . THR A 1 79 ? 38.153 8.409 -48.467 1.00 88.50 79 THR A N 1
ATOM 573 C CA . THR A 1 79 ? 38.306 7.860 -47.109 1.00 88.50 79 THR A CA 1
ATOM 574 C C . THR A 1 79 ? 38.026 8.924 -46.054 1.00 88.50 79 THR A C 1
ATOM 576 O O . THR A 1 79 ? 37.274 8.685 -45.108 1.00 88.50 79 THR A O 1
ATOM 579 N N . SER A 1 80 ? 38.580 10.125 -46.224 1.00 89.50 80 SER A N 1
ATOM 580 C CA . SER A 1 80 ? 38.349 11.249 -45.315 1.00 89.50 80 SER A CA 1
ATOM 581 C C . SER A 1 80 ? 36.871 11.655 -45.274 1.00 89.50 80 SER A C 1
ATOM 583 O O . SER A 1 80 ? 36.311 11.880 -44.193 1.00 89.50 80 SER A O 1
ATOM 585 N N . ALA A 1 81 ? 36.211 11.679 -46.435 1.00 88.94 81 ALA A N 1
ATOM 586 C CA . ALA A 1 81 ? 34.793 11.993 -46.555 1.00 88.94 81 ALA A CA 1
ATOM 587 C C . ALA A 1 81 ? 33.916 10.944 -45.855 1.00 88.94 81 ALA A C 1
ATOM 589 O O . ALA A 1 81 ? 33.047 11.311 -45.058 1.00 88.94 81 ALA A O 1
ATOM 590 N N . ALA A 1 82 ? 34.185 9.655 -46.078 1.00 89.00 82 ALA A N 1
ATOM 591 C CA . ALA A 1 82 ? 33.454 8.561 -45.447 1.00 89.00 82 ALA A CA 1
ATOM 592 C C . ALA A 1 82 ? 33.622 8.562 -43.922 1.00 89.00 82 ALA A C 1
ATOM 594 O O . ALA A 1 82 ? 32.629 8.511 -43.197 1.00 89.00 82 ALA A O 1
ATOM 595 N N . ILE A 1 83 ? 34.847 8.729 -43.409 1.00 90.06 83 ILE A N 1
ATOM 596 C CA . ILE A 1 83 ? 35.095 8.838 -41.960 1.00 90.06 83 ILE A CA 1
ATOM 597 C C . ILE A 1 83 ? 34.344 10.037 -41.374 1.00 90.06 83 ILE A C 1
ATOM 599 O O . ILE A 1 83 ? 33.696 9.930 -40.332 1.00 90.06 83 ILE A O 1
ATOM 603 N N . THR A 1 84 ? 34.387 11.186 -42.049 1.00 90.62 84 THR A N 1
ATOM 604 C CA . THR A 1 84 ? 33.679 12.389 -41.597 1.00 90.62 84 THR A CA 1
ATOM 605 C C . THR A 1 84 ? 32.162 12.186 -41.588 1.00 90.62 84 THR A C 1
ATOM 607 O O . THR A 1 84 ? 31.470 12.734 -40.725 1.00 90.62 84 THR A O 1
ATOM 610 N N . GLN A 1 85 ? 31.629 11.404 -42.528 1.00 88.94 85 GLN A N 1
ATOM 611 C CA . GLN A 1 85 ? 30.215 11.045 -42.589 1.00 88.94 85 GLN A CA 1
ATOM 612 C C . GLN A 1 85 ? 29.826 10.073 -41.465 1.00 88.94 85 GLN A C 1
ATOM 614 O O . GLN A 1 85 ? 28.865 10.358 -40.752 1.00 88.94 85 GLN A O 1
ATOM 619 N N . VAL A 1 86 ? 30.604 9.008 -41.225 1.00 90.62 86 VAL A N 1
ATOM 620 C CA . VAL A 1 86 ? 30.401 8.084 -40.089 1.00 90.62 86 VAL A CA 1
ATOM 621 C C . VAL A 1 86 ? 30.416 8.846 -38.765 1.00 90.62 86 VAL A C 1
ATOM 623 O O . VAL A 1 86 ? 29.528 8.669 -37.936 1.00 90.62 86 VAL A O 1
ATOM 626 N N . CYS A 1 87 ? 31.394 9.731 -38.563 1.00 90.56 87 CYS A N 1
ATOM 627 C CA . CYS A 1 87 ? 31.504 10.519 -37.337 1.00 90.56 87 CYS A CA 1
ATOM 628 C C . CYS A 1 87 ? 30.297 11.441 -37.120 1.00 90.56 87 CYS A C 1
ATOM 630 O O . CYS A 1 87 ? 29.845 11.606 -35.986 1.00 90.56 87 CYS A O 1
ATOM 632 N N . ARG A 1 88 ? 29.775 12.063 -38.186 1.00 92.62 88 ARG A N 1
ATOM 633 C CA . ARG A 1 88 ? 28.580 12.917 -38.102 1.00 92.62 88 ARG A CA 1
ATOM 634 C C . ARG A 1 88 ? 27.329 12.104 -37.792 1.00 92.62 88 ARG A C 1
ATOM 636 O O . ARG A 1 88 ? 26.593 12.473 -36.880 1.00 92.62 88 ARG A O 1
ATOM 643 N N . GLU A 1 89 ? 27.134 10.996 -38.495 1.00 90.31 89 GLU A N 1
ATOM 644 C CA . GLU A 1 89 ? 25.981 10.119 -38.304 1.00 90.31 89 GLU A CA 1
ATOM 645 C C . GLU A 1 89 ? 25.986 9.492 -36.907 1.00 90.31 89 GLU A C 1
ATOM 647 O O . GLU A 1 89 ? 25.008 9.599 -36.176 1.00 90.31 89 GLU A O 1
ATOM 652 N N . SER A 1 90 ? 27.124 8.946 -36.470 1.00 89.50 90 SER A N 1
ATOM 653 C CA . SER A 1 90 ? 27.264 8.364 -35.133 1.00 89.50 90 SER A CA 1
ATOM 654 C C . SER A 1 90 ? 26.962 9.382 -34.030 1.00 89.50 90 SER A C 1
ATOM 656 O O . SER A 1 90 ? 26.260 9.062 -33.069 1.00 89.50 90 SER A O 1
ATOM 658 N N . ARG A 1 91 ? 27.418 10.635 -34.176 1.00 94.12 91 ARG A N 1
ATOM 659 C CA . ARG A 1 91 ? 27.074 11.715 -33.235 1.00 94.12 91 ARG A CA 1
ATOM 660 C C . ARG A 1 91 ? 25.584 12.040 -33.253 1.00 94.12 91 ARG A C 1
ATOM 662 O O . ARG A 1 91 ? 25.008 12.23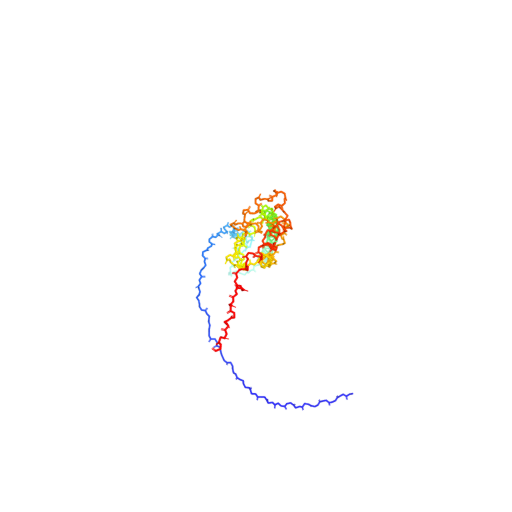0 -32.186 1.00 94.12 91 ARG A O 1
ATOM 669 N N . SER A 1 92 ? 24.969 12.096 -34.433 1.00 93.12 92 SER A N 1
ATOM 670 C CA . SER A 1 92 ? 23.533 12.352 -34.573 1.00 93.12 92 SER A CA 1
ATOM 671 C C . SER A 1 92 ? 22.703 11.244 -33.921 1.00 93.12 92 SER A C 1
ATOM 673 O O . SER A 1 92 ? 21.870 11.534 -33.064 1.00 93.12 92 SER A O 1
ATOM 675 N N . GLN A 1 93 ? 23.008 9.980 -34.219 1.00 91.62 93 GLN A N 1
ATOM 676 C CA . GLN A 1 93 ? 22.343 8.820 -33.625 1.00 91.62 93 GLN A CA 1
ATOM 677 C C . GLN A 1 93 ? 22.530 8.762 -32.110 1.00 91.62 93 GLN A C 1
ATOM 679 O O . GLN A 1 93 ? 21.569 8.539 -31.379 1.00 91.62 93 GLN A O 1
ATOM 684 N N . THR A 1 94 ? 23.744 9.030 -31.621 1.00 94.12 94 THR A N 1
ATOM 685 C CA . THR A 1 94 ? 24.018 9.087 -30.178 1.00 94.12 94 THR A CA 1
ATOM 686 C C . THR A 1 94 ? 23.204 10.194 -29.510 1.00 94.12 94 THR A C 1
ATOM 688 O O . THR A 1 94 ? 22.632 9.977 -28.444 1.00 94.12 94 THR A O 1
ATOM 691 N N . SER A 1 95 ? 23.093 11.365 -30.143 1.00 94.31 95 SER A N 1
ATOM 692 C CA . SER A 1 95 ? 22.274 12.469 -29.635 1.00 94.31 95 SER A CA 1
ATOM 693 C C . SER A 1 95 ? 20.783 12.120 -29.619 1.00 94.31 95 SER A C 1
ATOM 695 O O . SER A 1 95 ? 20.099 12.427 -28.645 1.00 94.31 95 SER A O 1
ATOM 697 N N . ALA A 1 96 ? 20.278 11.474 -30.673 1.00 93.94 96 ALA A N 1
ATOM 698 C CA . ALA A 1 96 ? 18.884 11.048 -30.760 1.00 93.94 96 ALA A CA 1
ATOM 699 C C . ALA A 1 96 ? 18.554 9.980 -29.707 1.00 93.94 96 ALA A C 1
ATOM 701 O O . ALA A 1 96 ? 17.530 10.064 -29.029 1.00 93.94 96 ALA A O 1
ATOM 702 N N . LEU A 1 97 ? 19.454 9.014 -29.509 1.00 93.88 97 LEU A N 1
ATOM 703 C CA . LEU A 1 97 ? 19.316 7.993 -28.477 1.00 93.88 97 LEU A CA 1
ATOM 704 C C . LEU A 1 97 ? 19.333 8.605 -27.072 1.00 93.88 97 LEU A C 1
ATOM 706 O O . LEU A 1 97 ? 18.483 8.268 -26.253 1.00 93.88 97 LEU A O 1
ATOM 710 N N . ALA A 1 98 ? 20.264 9.523 -26.797 1.00 96.00 98 ALA A N 1
ATOM 711 C CA . ALA A 1 98 ? 20.342 10.205 -25.508 1.00 96.00 98 ALA A CA 1
ATOM 712 C C . ALA A 1 98 ? 19.060 10.994 -25.201 1.00 96.00 98 ALA A C 1
ATOM 714 O O . ALA A 1 98 ? 18.561 10.943 -24.077 1.00 96.00 98 ALA A O 1
ATOM 715 N N . HIS A 1 99 ? 18.500 11.674 -26.207 1.00 96.25 99 HIS A N 1
ATOM 716 C CA . HIS A 1 99 ? 17.222 12.370 -26.078 1.00 96.25 99 HIS A CA 1
ATOM 717 C C . HIS A 1 99 ? 16.088 11.404 -25.731 1.00 96.25 99 HIS A C 1
ATOM 719 O O . HIS A 1 99 ? 15.383 11.621 -24.748 1.00 96.25 99 HIS A O 1
ATOM 725 N N . ARG A 1 100 ? 15.968 10.301 -26.479 1.00 96.62 100 ARG A N 1
ATOM 726 C CA . ARG A 1 100 ? 14.925 9.294 -26.257 1.00 96.62 100 ARG A CA 1
ATOM 727 C C . ARG A 1 100 ? 15.015 8.667 -24.866 1.00 96.62 100 ARG A C 1
ATOM 729 O O . ARG A 1 100 ? 14.009 8.575 -24.177 1.00 96.62 100 ARG A O 1
ATOM 736 N N . ILE A 1 101 ? 16.220 8.312 -24.412 1.00 95.81 101 ILE A N 1
ATOM 737 C CA . ILE A 1 101 ? 16.441 7.795 -23.051 1.00 95.81 101 ILE A CA 1
ATOM 738 C C . ILE A 1 101 ? 15.978 8.811 -22.002 1.00 95.81 101 ILE A C 1
ATOM 740 O O . ILE A 1 101 ? 15.365 8.440 -21.003 1.00 95.81 101 ILE A O 1
ATOM 744 N N . ASN A 1 102 ? 16.270 10.095 -22.210 1.00 96.06 102 ASN A N 1
ATOM 745 C CA . ASN A 1 102 ? 15.865 11.138 -21.277 1.00 96.06 102 ASN A CA 1
ATOM 746 C C . ASN A 1 102 ? 14.336 11.309 -21.229 1.00 96.06 102 ASN A C 1
ATOM 748 O O . ASN A 1 102 ? 13.771 11.436 -20.143 1.00 96.06 102 ASN A O 1
ATOM 752 N N . GLU A 1 103 ? 13.664 11.269 -22.380 1.00 96.25 103 GLU A N 1
ATOM 753 C CA . GLU A 1 103 ? 12.198 11.299 -22.464 1.00 96.25 103 GLU A CA 1
ATOM 754 C C . GLU A 1 103 ? 11.554 10.076 -21.803 1.00 96.25 103 GLU A C 1
ATOM 756 O O . GLU A 1 103 ? 10.642 10.224 -20.985 1.00 96.25 103 GLU A O 1
ATOM 761 N N . ASP A 1 104 ? 12.061 8.877 -22.094 1.00 95.94 104 ASP A N 1
ATOM 762 C CA . ASP A 1 104 ? 11.558 7.626 -21.525 1.00 95.94 104 ASP A CA 1
ATOM 763 C C . ASP A 1 104 ? 11.732 7.614 -19.998 1.00 95.94 104 ASP A C 1
ATOM 765 O O . ASP A 1 104 ? 10.794 7.290 -19.265 1.00 95.94 104 ASP A O 1
ATOM 769 N N . ASN A 1 105 ? 12.883 8.064 -19.489 1.00 95.38 105 ASN A N 1
ATOM 770 C CA . ASN A 1 105 ? 13.123 8.199 -18.051 1.00 95.38 105 ASN A CA 1
ATOM 771 C C . ASN A 1 105 ? 12.160 9.195 -17.388 1.00 95.38 105 ASN A C 1
ATOM 773 O O . ASN A 1 105 ? 11.654 8.928 -16.291 1.00 95.38 105 ASN A O 1
ATOM 777 N N . ALA A 1 106 ? 11.877 10.327 -18.037 1.00 95.31 106 ALA A N 1
ATOM 778 C CA . ALA A 1 106 ? 10.910 11.299 -17.535 1.00 95.31 106 ALA A CA 1
ATOM 779 C C . ALA A 1 106 ? 9.489 10.707 -17.495 1.00 95.31 106 ALA A C 1
ATOM 781 O O . ALA A 1 106 ? 8.784 10.849 -16.491 1.00 95.31 106 ALA A O 1
ATOM 782 N N . SER A 1 107 ? 9.092 9.976 -18.542 1.00 95.62 107 SER A N 1
ATOM 783 C CA . SER A 1 107 ? 7.796 9.293 -18.614 1.00 95.62 107 SER A CA 1
ATOM 784 C C . SER A 1 107 ? 7.645 8.229 -17.523 1.00 95.62 107 SER A C 1
ATOM 786 O O . SER A 1 107 ? 6.639 8.203 -16.810 1.00 95.62 107 SER A O 1
ATOM 788 N N . LEU A 1 108 ? 8.660 7.381 -17.339 1.00 96.62 108 LEU A N 1
ATOM 789 C CA . LEU A 1 108 ? 8.674 6.349 -16.302 1.00 96.62 108 LEU A CA 1
ATOM 790 C C . LEU A 1 108 ? 8.592 6.952 -14.900 1.00 96.62 108 LEU A C 1
ATOM 792 O O . LEU A 1 108 ? 7.813 6.476 -14.076 1.00 96.62 108 LEU A O 1
ATOM 796 N N . SER A 1 109 ? 9.337 8.028 -14.644 1.00 94.88 109 SER A N 1
ATOM 797 C CA . SER A 1 109 ? 9.308 8.730 -13.356 1.00 94.88 109 SER A CA 1
ATOM 798 C C . SER A 1 109 ? 7.918 9.295 -13.058 1.00 94.88 109 SER A C 1
ATOM 800 O O . SER A 1 109 ? 7.415 9.146 -11.945 1.00 94.88 109 SER A O 1
ATOM 802 N N . SER A 1 110 ? 7.256 9.872 -14.067 1.00 95.56 110 SER A N 1
ATOM 803 C CA . SER A 1 110 ? 5.878 10.354 -13.946 1.00 95.56 110 SER A CA 1
ATOM 804 C C . SER A 1 110 ? 4.899 9.222 -13.622 1.00 95.56 110 SER A C 1
ATOM 806 O O . SER A 1 110 ? 4.115 9.341 -12.681 1.00 95.56 110 SER A O 1
ATOM 808 N N . LYS A 1 111 ? 4.967 8.101 -14.354 1.00 95.62 111 LYS A N 1
ATOM 809 C CA . LYS A 1 111 ? 4.110 6.924 -14.126 1.00 95.62 111 LYS A CA 1
ATOM 810 C C . LYS A 1 111 ? 4.332 6.296 -12.751 1.00 95.62 111 LYS A C 1
ATOM 812 O O . LYS A 1 111 ? 3.377 5.882 -12.100 1.00 95.62 111 LYS A O 1
ATOM 817 N N . LEU A 1 112 ? 5.581 6.229 -12.289 1.00 95.50 112 LEU A N 1
ATOM 818 C CA . LEU A 1 112 ? 5.905 5.707 -10.962 1.00 95.50 112 LEU A CA 1
ATOM 819 C C . LEU A 1 112 ? 5.342 6.608 -9.859 1.00 95.50 112 LEU A C 1
ATOM 821 O O . LEU A 1 112 ? 4.794 6.110 -8.872 1.00 95.50 112 LEU A O 1
ATOM 825 N N . ASN A 1 113 ? 5.450 7.925 -10.034 1.00 95.06 113 ASN A N 1
ATOM 826 C CA . ASN A 1 113 ? 4.873 8.885 -9.105 1.00 95.06 113 ASN A CA 1
ATOM 827 C C . ASN A 1 113 ? 3.345 8.750 -9.054 1.00 95.06 113 ASN A C 1
ATOM 829 O O . ASN A 1 113 ? 2.784 8.625 -7.971 1.00 95.06 113 ASN A O 1
ATOM 833 N N . GLU A 1 114 ? 2.686 8.671 -10.212 1.00 94.94 114 GLU A N 1
ATOM 834 C CA . GLU A 1 114 ? 1.239 8.451 -10.310 1.00 94.94 114 GLU A CA 1
ATOM 835 C C . GLU A 1 114 ? 0.816 7.136 -9.640 1.00 94.94 114 GLU A C 1
ATOM 837 O O . GLU A 1 114 ? -0.114 7.123 -8.834 1.00 94.94 114 GLU A O 1
ATOM 842 N N . SER A 1 115 ? 1.547 6.043 -9.879 1.00 93.06 115 SER A N 1
ATOM 843 C CA . SER A 1 115 ? 1.306 4.762 -9.207 1.00 93.06 115 SER A CA 1
ATOM 844 C C . SER A 1 115 ? 1.476 4.864 -7.692 1.00 93.06 115 SER A C 1
ATOM 846 O O . SER A 1 115 ? 0.706 4.259 -6.950 1.00 93.06 115 SER A O 1
ATOM 848 N N . SER A 1 116 ? 2.472 5.609 -7.216 1.00 93.06 116 SER A N 1
ATOM 849 C CA . SER A 1 116 ? 2.706 5.794 -5.780 1.00 93.06 116 SER A CA 1
ATOM 850 C C . SER A 1 116 ? 1.577 6.602 -5.146 1.00 93.06 116 SER A C 1
ATOM 852 O O . SER A 1 116 ? 1.065 6.219 -4.096 1.00 93.06 116 SER A O 1
ATOM 854 N N . THR A 1 117 ? 1.126 7.667 -5.815 1.00 92.69 117 THR A N 1
ATOM 855 C CA . THR A 1 117 ? -0.053 8.436 -5.402 1.00 92.69 117 THR A CA 1
ATOM 856 C C . THR A 1 117 ? -1.299 7.555 -5.369 1.00 92.69 117 THR A C 1
ATOM 858 O O . THR A 1 117 ? -2.009 7.553 -4.368 1.00 92.69 117 THR A O 1
ATOM 861 N N . ALA A 1 118 ? -1.533 6.745 -6.404 1.00 90.69 118 ALA A N 1
ATOM 862 C CA . ALA A 1 118 ? -2.675 5.838 -6.472 1.00 90.69 118 ALA A CA 1
ATOM 863 C C . ALA A 1 118 ? -2.656 4.782 -5.353 1.00 90.69 118 ALA A C 1
ATOM 865 O O . ALA A 1 118 ? -3.691 4.501 -4.746 1.00 90.69 118 ALA A O 1
ATOM 866 N N . VAL A 1 119 ? -1.485 4.216 -5.040 1.00 90.69 119 VAL A N 1
ATOM 867 C CA . VAL A 1 119 ? -1.318 3.288 -3.911 1.00 90.69 119 VAL A CA 1
ATOM 868 C C . VAL A 1 119 ? -1.567 3.995 -2.580 1.00 90.69 119 VAL A C 1
ATOM 870 O O . VAL A 1 119 ? -2.270 3.435 -1.742 1.00 90.69 119 VAL A O 1
ATOM 873 N N . GLY A 1 120 ? -1.059 5.218 -2.401 1.00 87.00 120 GLY A N 1
ATOM 874 C CA . GLY A 1 120 ? -1.316 6.037 -1.215 1.00 87.00 120 GLY A CA 1
ATOM 875 C C . GLY A 1 120 ? -2.809 6.287 -1.009 1.00 87.00 120 GLY A C 1
ATOM 876 O O . GLY A 1 120 ? -3.356 5.919 0.025 1.00 87.00 120 GLY A O 1
ATOM 877 N N . SER A 1 121 ? -3.503 6.772 -2.042 1.00 88.38 121 SER A N 1
ATOM 878 C CA . SER A 1 121 ? -4.955 6.985 -1.993 1.00 88.38 121 SER A CA 1
ATOM 879 C C . SER A 1 121 ? -5.731 5.698 -1.720 1.00 88.38 121 SER A C 1
ATOM 881 O O . SER A 1 121 ? -6.727 5.714 -1.000 1.00 88.38 121 SER A O 1
ATOM 883 N N . ARG A 1 122 ? -5.284 4.561 -2.269 1.00 86.50 122 ARG A N 1
ATOM 884 C CA . ARG A 1 122 ? -5.897 3.262 -1.975 1.00 86.50 122 ARG A CA 1
ATOM 885 C C . ARG A 1 122 ? -5.684 2.857 -0.521 1.00 86.50 122 ARG A C 1
ATOM 887 O O . ARG A 1 122 ? -6.608 2.302 0.058 1.00 86.50 122 ARG A O 1
ATOM 894 N N . LEU A 1 123 ? -4.507 3.107 0.048 1.00 84.25 123 LEU A N 1
ATOM 895 C CA . LEU A 1 123 ? -4.198 2.804 1.443 1.00 84.25 123 LEU A CA 1
ATOM 896 C C . LEU A 1 123 ? -5.026 3.669 2.399 1.00 84.25 123 LEU A C 1
ATOM 898 O O . LEU A 1 123 ? -5.599 3.131 3.341 1.00 84.25 123 LEU A O 1
ATOM 902 N N . ASP A 1 124 ? -5.180 4.959 2.098 1.00 80.38 124 ASP A N 1
ATOM 903 C CA . ASP A 1 124 ? -6.041 5.872 2.860 1.00 80.38 124 ASP A CA 1
ATOM 904 C C . ASP A 1 124 ? -7.526 5.479 2.781 1.00 80.38 124 ASP A C 1
ATOM 906 O O . ASP A 1 124 ? -8.290 5.691 3.722 1.00 80.38 124 ASP A O 1
ATOM 910 N N . ALA A 1 125 ? -7.943 4.873 1.666 1.00 78.50 125 ALA A N 1
ATOM 911 C CA . ALA A 1 125 ? -9.300 4.370 1.476 1.00 78.50 125 ALA A CA 1
ATOM 912 C C . ALA A 1 125 ? -9.565 3.015 2.161 1.00 78.50 125 ALA A C 1
ATOM 914 O O . ALA A 1 125 ? -10.721 2.586 2.202 1.00 78.50 125 ALA A O 1
ATOM 915 N N . ILE A 1 126 ? -8.544 2.319 2.691 1.00 74.44 126 ILE A N 1
ATOM 916 C CA . ILE A 1 126 ? -8.758 1.087 3.464 1.00 74.44 126 ILE A CA 1
ATOM 917 C C . ILE A 1 126 ? -9.370 1.481 4.814 1.00 74.44 126 ILE A C 1
ATOM 919 O O . ILE A 1 126 ? -8.723 2.174 5.602 1.00 74.44 126 ILE A O 1
ATOM 923 N N . PRO A 1 127 ? -10.587 1.012 5.146 1.00 61.25 127 PRO A N 1
ATOM 924 C CA . PRO A 1 127 ? -11.168 1.274 6.453 1.00 61.25 127 PRO A CA 1
ATOM 925 C C . PRO A 1 127 ? -10.242 0.717 7.537 1.00 61.25 127 PRO A C 1
ATOM 927 O O . PRO A 1 127 ? -9.909 -0.468 7.511 1.00 61.25 127 PRO A O 1
ATOM 930 N N . THR A 1 128 ? -9.881 1.528 8.535 1.00 58.75 128 THR A N 1
ATOM 931 C CA . THR A 1 128 ? -9.040 1.126 9.685 1.00 58.75 128 THR A CA 1
ATOM 932 C C . THR A 1 128 ? -9.548 -0.150 10.377 1.00 58.75 128 THR A C 1
ATOM 934 O O . THR A 1 128 ? -8.778 -0.904 10.968 1.00 58.75 128 THR A O 1
ATOM 937 N N . ILE A 1 129 ? -10.846 -0.441 10.249 1.00 52.78 129 ILE A N 1
ATOM 938 C CA . ILE A 1 129 ? -11.496 -1.645 10.775 1.00 52.78 129 ILE A CA 1
ATOM 939 C C . ILE A 1 129 ? -10.965 -2.930 10.110 1.00 52.78 129 ILE A C 1
ATOM 941 O O . ILE A 1 129 ? -10.838 -3.950 10.781 1.00 52.78 129 ILE A O 1
ATOM 945 N N . ALA A 1 130 ? -10.572 -2.896 8.833 1.00 49.41 130 ALA A N 1
ATOM 946 C CA . ALA A 1 130 ? -10.029 -4.064 8.133 1.00 49.41 130 ALA A CA 1
ATOM 947 C C . ALA A 1 130 ? -8.644 -4.493 8.662 1.00 49.41 130 ALA A C 1
ATOM 949 O O . ALA A 1 130 ? -8.297 -5.670 8.591 1.00 49.41 130 ALA A O 1
ATOM 950 N N . MET A 1 131 ? -7.868 -3.575 9.254 1.00 50.25 131 MET A N 1
ATOM 951 C CA . MET A 1 131 ? -6.565 -3.893 9.858 1.00 50.25 131 MET A CA 1
ATOM 952 C C . MET A 1 131 ? -6.675 -4.548 11.240 1.00 50.25 131 MET A C 1
ATOM 954 O O . MET A 1 131 ? -5.747 -5.232 11.665 1.00 50.25 131 MET A O 1
ATOM 958 N N . LEU A 1 132 ? -7.811 -4.409 11.933 1.00 51.50 132 LEU A N 1
ATOM 959 C CA . LEU A 1 132 ? -8.064 -5.124 13.193 1.00 51.50 132 LEU A CA 1
ATOM 960 C C . LEU A 1 132 ? -8.170 -6.646 12.997 1.00 51.50 132 LEU A C 1
ATOM 962 O O . LEU A 1 132 ? -8.027 -7.382 13.973 1.00 51.50 132 LEU A O 1
ATOM 966 N N . ALA A 1 133 ? -8.410 -7.097 11.759 1.00 51.72 133 ALA A N 1
ATOM 967 C CA . ALA A 1 133 ? -8.554 -8.500 11.376 1.00 51.72 133 ALA A CA 1
ATOM 968 C C . ALA A 1 133 ? -7.263 -9.139 10.831 1.00 51.72 133 ALA A C 1
ATOM 970 O O . ALA A 1 133 ? -7.268 -10.333 10.531 1.00 51.72 133 ALA A O 1
ATOM 971 N N . GLN A 1 134 ? -6.154 -8.394 10.694 1.00 49.69 134 GLN A N 1
ATOM 972 C CA . GLN A 1 134 ? -4.864 -9.021 10.403 1.00 49.69 134 GLN A CA 1
ATOM 973 C C . GLN A 1 134 ? -4.370 -9.733 11.666 1.00 49.69 134 GLN A C 1
ATOM 975 O O . GLN A 1 134 ? -3.696 -9.151 12.516 1.00 49.69 134 GLN A O 1
ATOM 980 N N . ASP A 1 135 ? -4.766 -11.004 11.770 1.00 46.94 135 ASP A N 1
ATOM 981 C CA . ASP A 1 135 ? -4.279 -12.006 12.713 1.00 46.94 135 ASP A CA 1
ATOM 982 C C . ASP A 1 135 ? -2.755 -12.156 12.559 1.00 46.94 135 ASP A C 1
ATOM 984 O O . ASP A 1 135 ? -2.233 -13.082 11.937 1.00 46.94 135 ASP A O 1
ATOM 988 N N . SER A 1 136 ? -2.001 -11.246 13.175 1.00 52.34 136 SER A N 1
ATOM 989 C CA . SER A 1 136 ? -0.744 -11.656 13.789 1.00 52.34 136 SER A CA 1
ATOM 990 C C . SER A 1 136 ? -1.070 -12.753 14.816 1.00 52.34 136 SER A C 1
ATOM 992 O O . SER A 1 136 ? -2.200 -12.790 15.318 1.00 52.34 136 SER A O 1
ATOM 994 N N . PRO A 1 137 ? -0.137 -13.664 15.150 1.00 57.25 137 PRO A N 1
ATOM 995 C CA . PRO A 1 137 ? -0.334 -14.652 16.210 1.00 57.25 137 PRO A CA 1
ATOM 996 C C . PRO A 1 137 ? -0.396 -13.942 17.571 1.00 57.25 137 PRO A C 1
ATOM 998 O O . PRO A 1 137 ? 0.522 -13.997 18.385 1.00 57.25 137 PRO A O 1
ATOM 1001 N N . SER A 1 138 ? -1.480 -13.209 17.798 1.00 61.97 138 SER A N 1
ATOM 1002 C CA . SER A 1 138 ? -1.792 -12.558 19.048 1.00 61.97 138 SER A CA 1
ATOM 1003 C C . SER A 1 138 ? -2.312 -13.628 20.008 1.00 61.97 138 SER A C 1
ATOM 1005 O O . SER A 1 138 ? -3.054 -14.530 19.598 1.00 61.97 138 SER A O 1
ATOM 1007 N N . PRO A 1 139 ? -1.897 -13.597 21.284 1.00 70.00 139 PRO A N 1
ATOM 1008 C CA . PRO A 1 139 ? -2.382 -14.550 22.270 1.00 70.00 139 PRO A CA 1
ATOM 1009 C C . PRO A 1 139 ? -3.915 -14.518 22.322 1.00 70.00 139 PRO A C 1
ATOM 1011 O O . PRO A 1 139 ? -4.503 -13.482 22.623 1.00 70.00 139 PRO A O 1
ATOM 1014 N N . LYS A 1 140 ? -4.576 -15.643 22.027 1.00 76.81 140 LYS A N 1
ATOM 1015 C CA . LYS A 1 140 ? -6.038 -15.742 22.116 1.00 76.81 140 LYS A CA 1
ATOM 1016 C C . LYS A 1 140 ? -6.452 -15.808 23.584 1.00 76.81 140 LYS A C 1
ATOM 1018 O O . LYS A 1 140 ? -6.007 -16.689 24.319 1.00 76.81 140 LYS A O 1
ATOM 1023 N N . ILE A 1 141 ? -7.318 -14.891 24.008 1.00 86.00 141 ILE A N 1
ATOM 1024 C CA . ILE A 1 141 ? -7.992 -14.949 25.307 1.00 86.00 141 ILE A CA 1
ATOM 1025 C C . ILE A 1 141 ? -9.396 -15.521 25.118 1.00 86.00 141 ILE A C 1
ATOM 1027 O O . ILE A 1 141 ? -10.088 -15.172 24.165 1.00 86.00 141 ILE A O 1
ATOM 1031 N N . ALA A 1 142 ? -9.819 -16.409 26.019 1.00 86.94 142 ALA A N 1
ATOM 1032 C CA . ALA A 1 142 ? -11.197 -16.888 26.030 1.00 86.94 142 ALA A CA 1
ATOM 1033 C C . ALA A 1 142 ? -12.165 -15.715 26.300 1.00 86.94 142 ALA A C 1
ATOM 1035 O O . ALA A 1 142 ? -11.828 -14.858 27.129 1.00 86.94 142 ALA A O 1
ATOM 1036 N N . PRO A 1 143 ? -13.345 -15.669 25.654 1.00 88.69 143 PRO A N 1
ATOM 1037 C CA . PRO A 1 143 ? -14.354 -14.654 25.936 1.00 88.69 143 PRO A CA 1
ATOM 1038 C C . PRO A 1 143 ? -14.753 -14.633 27.415 1.00 88.69 143 PRO A C 1
ATOM 1040 O O . PRO A 1 143 ? -14.768 -15.669 28.086 1.00 88.69 143 PRO A O 1
ATOM 1043 N N . PHE A 1 144 ? -15.075 -13.454 27.941 1.00 89.00 144 PHE A N 1
ATOM 1044 C CA . PHE A 1 144 ? -15.595 -13.326 29.298 1.00 89.00 144 PHE A CA 1
ATOM 1045 C C . PHE A 1 144 ? -17.108 -13.505 29.293 1.00 89.00 144 PHE A C 1
ATOM 1047 O O . PHE A 1 144 ? -17.826 -12.678 28.742 1.00 89.00 144 PHE A O 1
ATOM 1054 N N . THR A 1 145 ? -17.581 -14.573 29.931 1.00 85.44 145 THR A N 1
ATOM 1055 C CA . THR A 1 145 ? -19.005 -14.943 29.958 1.00 85.44 145 THR A CA 1
ATOM 1056 C C . THR A 1 145 ? -19.780 -14.295 31.109 1.00 85.44 145 THR A C 1
ATOM 1058 O O . THR A 1 145 ? -21.008 -14.255 31.103 1.00 85.44 145 THR A O 1
ATOM 1061 N N . GLY A 1 146 ? -19.074 -13.833 32.148 1.00 78.44 146 GLY A N 1
ATOM 1062 C CA . GLY A 1 146 ? -19.676 -13.368 33.399 1.00 78.44 146 GLY A CA 1
ATOM 1063 C C . GLY A 1 146 ? -20.172 -14.482 34.333 1.00 78.44 146 GLY A C 1
ATOM 1064 O O . GLY A 1 146 ? -20.667 -14.176 35.419 1.00 78.44 146 GLY A O 1
ATOM 1065 N N . SER A 1 147 ? -20.030 -15.763 33.965 1.00 72.00 147 SER A N 1
ATOM 1066 C CA . SER A 1 147 ? -20.380 -16.882 34.846 1.00 72.00 147 SER A CA 1
ATOM 1067 C C . SER A 1 147 ? -19.250 -17.172 35.844 1.00 72.00 147 SER A C 1
ATOM 1069 O O . SER A 1 147 ? -18.064 -17.126 35.513 1.00 72.00 147 SER A O 1
ATOM 1071 N N . SER A 1 148 ? -19.596 -17.511 37.093 1.00 61.59 148 SER A N 1
ATOM 1072 C CA . SER A 1 148 ? -18.599 -17.889 38.113 1.00 61.59 148 SER A CA 1
ATOM 1073 C C . SER A 1 148 ? -17.892 -19.216 37.806 1.00 61.59 148 SER A C 1
ATOM 1075 O O . SER A 1 148 ? -16.977 -19.607 38.526 1.00 61.59 148 SER A O 1
ATOM 1077 N N . GLU A 1 149 ? -18.336 -19.925 36.768 1.00 56.72 149 GLU A N 1
ATOM 1078 C CA . GLU A 1 149 ? -17.924 -21.282 36.413 1.00 56.72 149 GLU A CA 1
ATOM 1079 C C . GLU A 1 149 ? -16.468 -21.347 35.935 1.00 56.72 149 GLU A C 1
ATOM 1081 O O . GLU A 1 149 ? -15.755 -22.298 36.242 1.00 56.72 149 GLU A O 1
ATOM 1086 N N . HIS A 1 150 ? -15.980 -20.292 35.274 1.00 57.12 150 HIS A N 1
ATOM 1087 C CA . HIS A 1 150 ? -14.598 -20.224 34.787 1.00 57.12 150 HIS A CA 1
ATOM 1088 C C . HIS A 1 150 ? -13.599 -19.661 35.812 1.00 57.12 150 HIS A C 1
ATOM 1090 O O . HIS A 1 150 ? -12.402 -19.613 35.535 1.00 57.12 150 HIS A O 1
ATOM 1096 N N . GLY A 1 151 ? -14.056 -19.229 36.994 1.00 67.00 151 GLY A N 1
ATOM 1097 C CA . GLY A 1 151 ? -13.211 -18.837 38.134 1.00 67.00 151 GLY A CA 1
ATOM 1098 C C . GLY A 1 151 ? -12.316 -17.597 37.955 1.00 67.00 151 GLY A C 1
ATOM 1099 O O . GLY A 1 151 ? -11.707 -17.144 38.926 1.00 67.00 151 GLY A O 1
ATOM 1100 N N . ILE A 1 152 ? -12.220 -17.016 36.755 1.00 79.81 152 ILE A N 1
ATOM 1101 C CA . ILE A 1 152 ? -11.402 -15.827 36.489 1.00 79.81 152 ILE A CA 1
ATOM 1102 C C . ILE A 1 152 ? -12.218 -14.570 36.804 1.00 79.81 152 ILE A C 1
ATOM 1104 O O . ILE A 1 152 ? -13.253 -14.313 36.199 1.00 79.81 152 ILE A O 1
ATOM 1108 N N . GLN A 1 153 ? -11.723 -13.753 37.736 1.00 85.12 153 GLN A N 1
ATOM 1109 C CA . GLN A 1 153 ? -12.314 -12.447 38.037 1.00 85.12 153 GLN A CA 1
ATOM 1110 C C . GLN A 1 153 ? -12.172 -11.491 36.848 1.00 85.12 153 GLN A C 1
ATOM 1112 O O . GLN A 1 153 ? -11.133 -11.485 36.179 1.00 85.12 153 GLN A O 1
ATOM 1117 N N . PHE A 1 154 ? -13.170 -10.625 36.652 1.00 87.62 154 PHE A N 1
ATOM 1118 C CA . PHE A 1 154 ? -13.198 -9.659 35.553 1.00 87.62 154 PHE A CA 1
ATOM 1119 C C . PHE A 1 154 ? -11.901 -8.835 35.449 1.00 87.62 154 PHE A C 1
ATOM 1121 O O . PHE A 1 154 ? -11.315 -8.776 34.378 1.00 87.62 154 PHE A O 1
ATOM 1128 N N . SER A 1 155 ? -11.354 -8.307 36.550 1.00 87.94 155 SER A N 1
ATOM 1129 C CA . SER A 1 155 ? -10.078 -7.566 36.571 1.00 87.94 155 SER A CA 1
ATOM 1130 C C . SER A 1 155 ? -8.894 -8.351 36.029 1.00 87.94 155 SER A C 1
ATOM 1132 O O . SER A 1 155 ? -8.012 -7.785 35.385 1.00 87.94 155 SER A O 1
ATOM 1134 N N . ILE A 1 156 ? -8.832 -9.646 36.338 1.00 87.94 156 ILE A N 1
ATOM 1135 C CA . ILE A 1 156 ? -7.727 -10.507 35.914 1.00 87.94 156 ILE A CA 1
ATOM 1136 C C . ILE A 1 156 ? -7.852 -10.771 34.415 1.00 87.94 156 ILE A C 1
ATOM 1138 O O . ILE A 1 156 ? -6.857 -10.709 33.694 1.00 87.94 156 ILE A O 1
ATOM 1142 N N . TRP A 1 157 ? -9.074 -11.014 33.945 1.00 91.12 157 TRP A N 1
ATOM 1143 C CA . TRP A 1 157 ? -9.368 -11.165 32.527 1.00 91.12 157 TRP A CA 1
ATOM 1144 C C . TRP A 1 157 ? -9.104 -9.869 31.740 1.00 91.12 157 TRP A C 1
ATOM 1146 O O . TRP A 1 157 ? -8.379 -9.889 30.749 1.00 91.12 157 TRP A O 1
ATOM 1156 N N . LEU A 1 158 ? -9.581 -8.725 32.237 1.00 91.25 158 LEU A N 1
ATOM 1157 C CA . LEU A 1 158 ? -9.398 -7.406 31.632 1.00 91.25 158 LEU A CA 1
ATOM 1158 C C . LEU A 1 158 ? -7.918 -7.016 31.544 1.00 91.25 158 LEU A C 1
ATOM 1160 O O . LEU A 1 158 ? -7.511 -6.363 30.586 1.00 91.25 158 LEU A O 1
ATOM 1164 N N . ARG A 1 159 ? -7.093 -7.417 32.520 1.00 91.00 159 ARG A N 1
ATOM 1165 C CA . ARG A 1 159 ? -5.638 -7.230 32.445 1.00 91.00 159 ARG A CA 1
ATOM 1166 C C . ARG A 1 159 ? -5.046 -7.989 31.258 1.00 91.00 159 ARG A C 1
ATOM 1168 O O . ARG A 1 159 ? -4.335 -7.385 30.468 1.00 91.00 159 ARG A O 1
ATOM 1175 N N . ARG A 1 160 ? -5.402 -9.268 31.092 1.00 89.81 160 ARG A N 1
ATOM 1176 C CA . ARG A 1 160 ? -4.941 -10.093 29.962 1.00 89.81 160 ARG A CA 1
ATOM 1177 C C . ARG A 1 160 ? -5.409 -9.533 28.616 1.00 89.81 160 ARG A C 1
ATOM 1179 O O . ARG A 1 160 ? -4.634 -9.511 27.668 1.00 89.81 160 ARG A O 1
ATOM 1186 N N . LEU A 1 161 ? -6.648 -9.044 28.541 1.00 89.88 161 LEU A N 1
ATOM 1187 C CA . LEU A 1 161 ? -7.155 -8.371 27.345 1.00 89.88 161 LEU A CA 1
ATOM 1188 C C . LEU A 1 161 ? -6.357 -7.092 27.045 1.00 89.88 161 LEU A C 1
ATOM 1190 O O . LEU A 1 161 ? -5.958 -6.869 25.906 1.00 89.88 161 LEU A O 1
ATOM 1194 N N . ASN A 1 162 ? -6.083 -6.269 28.061 1.00 90.50 162 ASN A N 1
ATOM 1195 C CA . ASN A 1 162 ? -5.250 -5.077 27.900 1.00 90.50 162 ASN A CA 1
ATOM 1196 C C . ASN A 1 162 ? -3.828 -5.421 27.449 1.00 90.50 162 ASN A C 1
ATOM 1198 O O . ASN A 1 162 ? -3.284 -4.707 26.613 1.00 90.50 162 ASN A O 1
ATOM 1202 N N . ASP A 1 163 ? -3.240 -6.510 27.944 1.00 89.19 163 ASP A N 1
ATOM 1203 C CA . ASP A 1 163 ? -1.930 -6.968 27.481 1.00 89.19 163 ASP A CA 1
ATOM 1204 C C . ASP A 1 163 ? -1.970 -7.315 25.982 1.00 89.19 163 ASP A C 1
ATOM 1206 O O . ASP A 1 163 ? -1.097 -6.879 25.238 1.00 89.19 163 ASP A O 1
ATOM 1210 N N . ILE A 1 164 ? -3.026 -7.980 25.498 1.00 87.38 164 ILE A N 1
ATOM 1211 C CA . ILE A 1 164 ? -3.223 -8.252 24.060 1.00 87.38 164 ILE A CA 1
ATOM 1212 C C . ILE A 1 164 ? -3.362 -6.953 23.256 1.00 87.38 164 ILE A C 1
ATOM 1214 O O . ILE A 1 164 ? -2.743 -6.815 22.202 1.00 87.38 164 ILE A O 1
ATOM 1218 N N . ILE A 1 165 ? -4.132 -5.981 23.755 1.00 87.44 165 ILE A N 1
ATOM 1219 C CA . ILE A 1 165 ? -4.291 -4.671 23.103 1.00 87.44 165 ILE A CA 1
ATOM 1220 C C . ILE A 1 165 ? -2.940 -3.947 23.001 1.00 87.44 165 ILE A C 1
ATOM 1222 O O . ILE A 1 165 ? -2.648 -3.350 21.969 1.00 87.44 165 ILE A O 1
ATOM 1226 N N . ARG A 1 166 ? -2.097 -4.023 24.041 1.00 86.25 166 ARG A N 1
ATOM 1227 C CA . ARG A 1 166 ? -0.765 -3.389 24.077 1.00 86.25 166 ARG A CA 1
ATOM 1228 C C . ARG A 1 166 ? 0.255 -4.046 23.149 1.00 86.25 166 ARG A C 1
ATOM 1230 O O . ARG A 1 166 ? 1.227 -3.395 22.791 1.00 86.25 166 ARG A O 1
ATOM 1237 N N . MET A 1 167 ? 0.043 -5.303 22.763 1.00 83.25 167 MET A N 1
ATOM 1238 C CA . MET A 1 167 ? 0.904 -6.012 21.810 1.00 83.25 167 MET A CA 1
ATOM 1239 C C . MET A 1 167 ? 0.614 -5.646 20.347 1.00 83.25 167 MET A C 1
ATOM 1241 O O . MET A 1 167 ? 1.306 -6.132 19.451 1.00 83.25 167 MET A O 1
ATOM 1245 N N . ARG A 1 168 ? -0.409 -4.825 20.070 1.00 78.94 168 ARG A N 1
ATOM 1246 C CA . ARG A 1 168 ? -0.745 -4.437 18.698 1.00 78.94 168 ARG A CA 1
ATOM 1247 C C . ARG A 1 168 ? 0.166 -3.322 18.166 1.00 78.94 168 ARG A C 1
ATOM 1249 O O . ARG A 1 168 ? 0.507 -2.419 18.923 1.00 78.94 168 ARG A O 1
ATOM 1256 N N . PRO A 1 169 ? 0.492 -3.329 16.856 1.00 71.62 169 PRO A N 1
ATOM 1257 C CA . PRO A 1 169 ? 1.310 -2.280 16.238 1.00 71.62 169 PRO A CA 1
ATOM 1258 C C . PRO A 1 169 ? 0.662 -0.888 16.223 1.00 71.62 169 PRO A C 1
ATOM 1260 O O . PRO A 1 169 ? 1.368 0.109 16.114 1.00 71.62 169 PRO A O 1
ATOM 1263 N N . SER A 1 170 ? -0.671 -0.812 16.2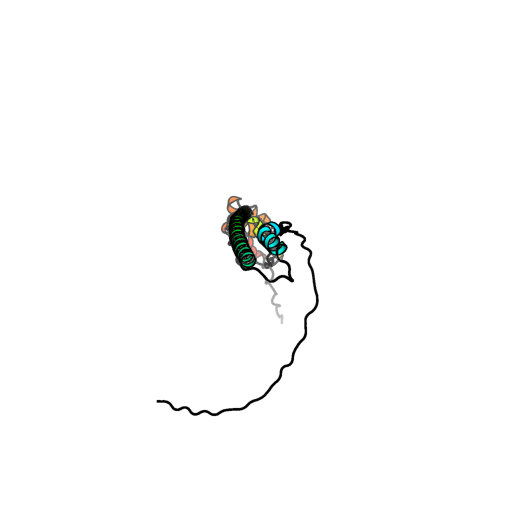96 1.00 78.44 170 SER A N 1
ATOM 1264 C CA . SER A 1 170 ? -1.432 0.436 16.185 1.00 78.44 170 SER A CA 1
ATOM 1265 C C . SER A 1 170 ? -2.113 0.789 17.503 1.00 78.44 170 SER A C 1
ATOM 1267 O O . SER A 1 170 ? -2.771 -0.055 18.118 1.00 78.44 170 SER A O 1
ATOM 1269 N N . GLU A 1 171 ? -2.005 2.054 17.911 1.00 80.81 171 GLU A N 1
ATOM 1270 C CA . GLU A 1 171 ? -2.751 2.572 19.055 1.00 80.81 171 GLU A CA 1
ATOM 1271 C C . GLU A 1 171 ? -4.247 2.630 18.731 1.00 80.81 171 GLU A C 1
ATOM 1273 O O . GLU A 1 171 ? -4.665 3.204 17.728 1.00 80.81 171 GLU A O 1
ATOM 1278 N N . LEU A 1 172 ? -5.064 2.018 19.588 1.00 84.06 172 LEU A N 1
ATOM 1279 C CA . LEU A 1 172 ? -6.518 2.031 19.445 1.00 84.06 172 LEU A CA 1
ATOM 1280 C C . LEU A 1 172 ? -7.121 3.245 20.158 1.00 84.06 172 LEU A C 1
ATOM 1282 O O . LEU A 1 172 ? -6.788 3.519 21.320 1.00 84.06 172 LEU A O 1
ATOM 1286 N N . SER A 1 173 ? -8.069 3.911 19.496 1.00 88.19 173 SER A N 1
ATOM 1287 C CA . SER A 1 173 ? -8.914 4.937 20.110 1.00 88.19 173 SER A CA 1
ATOM 1288 C C . SER A 1 173 ? -9.761 4.352 21.253 1.00 88.19 173 SER A C 1
ATOM 1290 O O . SER A 1 173 ? -9.931 3.135 21.360 1.00 88.19 173 SER A O 1
ATOM 1292 N N . SER A 1 174 ? -10.307 5.206 22.129 1.00 88.88 174 SER A N 1
ATOM 1293 C CA . SER A 1 174 ? -11.184 4.755 23.229 1.00 88.88 174 SER A CA 1
ATOM 1294 C C . SER A 1 174 ? -12.378 3.941 22.713 1.00 88.88 174 SER A C 1
ATOM 1296 O O . SER A 1 174 ? -12.682 2.877 23.248 1.00 88.88 174 SER A O 1
ATOM 1298 N N . GLU A 1 175 ? -12.981 4.385 21.610 1.00 89.00 175 GLU A N 1
ATOM 1299 C CA . GLU A 1 175 ? -14.102 3.711 20.951 1.00 89.00 175 GLU A CA 1
ATOM 1300 C C . GLU A 1 175 ? -13.695 2.361 20.355 1.00 89.00 175 GLU A C 1
ATOM 1302 O O . GLU A 1 175 ? -14.357 1.348 20.573 1.00 89.00 175 GLU A O 1
ATOM 1307 N N . GLN A 1 176 ? -12.550 2.299 19.672 1.00 88.62 176 GLN A N 1
ATOM 1308 C CA . GLN A 1 176 ? -12.027 1.041 19.137 1.00 88.62 176 GLN A CA 1
ATOM 1309 C C . GLN A 1 176 ? -11.709 0.038 20.253 1.00 88.62 176 GLN A C 1
ATOM 1311 O O . GLN A 1 176 ? -11.989 -1.152 20.107 1.00 88.62 176 GLN A O 1
ATOM 1316 N N . LYS A 1 177 ? -11.167 0.501 21.388 1.00 90.69 177 LYS A N 1
ATOM 1317 C CA . LYS A 1 177 ? -10.937 -0.338 22.575 1.00 90.69 177 LYS A CA 1
ATOM 1318 C C . LYS A 1 177 ? -12.245 -0.834 23.183 1.00 90.69 177 LYS A C 1
ATOM 1320 O O . LYS A 1 177 ? -12.305 -1.991 23.591 1.00 90.69 177 LYS A O 1
ATOM 1325 N N . ALA A 1 178 ? -13.275 0.009 23.235 1.00 90.25 178 ALA A N 1
ATOM 1326 C CA . ALA A 1 178 ? -14.590 -0.370 23.739 1.00 90.25 178 ALA A CA 1
ATOM 1327 C C . ALA A 1 178 ? -15.236 -1.446 22.855 1.00 90.25 178 ALA A C 1
ATOM 1329 O O . ALA A 1 178 ? -15.609 -2.504 23.354 1.00 90.25 178 ALA A O 1
ATOM 1330 N N . ASN A 1 179 ? -15.246 -1.243 21.536 1.00 90.62 179 ASN A N 1
ATOM 1331 C CA . ASN A 1 179 ? -15.738 -2.227 20.570 1.00 90.62 179 ASN A CA 1
ATOM 1332 C C . ASN A 1 179 ? -14.962 -3.550 20.648 1.00 90.62 179 ASN A C 1
ATOM 1334 O O . ASN A 1 179 ? -15.555 -4.629 20.629 1.00 90.62 179 ASN A O 1
ATOM 1338 N N . PHE A 1 180 ? -13.637 -3.481 20.803 1.00 89.06 180 PHE A N 1
ATOM 1339 C CA . PHE A 1 180 ? -12.794 -4.663 20.966 1.00 89.06 180 PHE A CA 1
ATOM 1340 C C . PHE A 1 180 ? -13.095 -5.432 22.261 1.00 89.06 180 PHE A C 1
ATOM 1342 O O . PHE A 1 180 ? -13.188 -6.660 22.236 1.00 89.06 180 PHE A O 1
ATOM 1349 N N . LEU A 1 181 ? -13.276 -4.717 23.377 1.00 91.44 181 LEU A N 1
ATOM 1350 C CA . LEU A 1 181 ? -13.686 -5.284 24.661 1.00 91.44 181 LEU A CA 1
ATOM 1351 C C . LEU A 1 181 ? -15.045 -5.970 24.545 1.00 91.44 181 LEU A C 1
ATOM 1353 O O . LEU A 1 181 ? -15.154 -7.136 24.909 1.00 91.44 181 LEU A O 1
ATOM 1357 N N . ILE A 1 182 ? -16.042 -5.275 23.994 1.00 89.75 182 ILE A N 1
ATOM 1358 C CA . ILE A 1 182 ? -17.407 -5.778 23.814 1.00 89.75 182 ILE A CA 1
ATOM 1359 C C . ILE A 1 182 ? -17.425 -7.043 22.945 1.00 89.75 182 ILE A C 1
ATOM 1361 O O . ILE A 1 182 ? -18.153 -7.981 23.256 1.00 89.75 182 ILE A O 1
ATOM 1365 N N . GLY A 1 183 ? -16.597 -7.103 21.897 1.00 89.50 183 GLY A N 1
ATOM 1366 C CA . GLY A 1 183 ? -16.462 -8.289 21.047 1.00 89.50 183 GLY A CA 1
ATOM 1367 C C . GLY A 1 183 ? -15.873 -9.518 21.753 1.00 89.50 183 GLY A C 1
ATOM 1368 O O . GLY A 1 183 ? -16.044 -10.629 21.266 1.00 89.50 183 GLY A O 1
ATOM 1369 N N . HIS A 1 184 ? -15.206 -9.338 22.898 1.00 90.12 184 HIS A N 1
ATOM 1370 C CA . HIS A 1 184 ? -14.678 -10.426 23.729 1.00 90.12 184 HIS A CA 1
ATOM 1371 C C . HIS A 1 184 ? -15.575 -10.751 24.936 1.00 90.12 184 HIS A C 1
ATOM 1373 O O . HIS A 1 184 ? -15.173 -11.526 25.808 1.00 90.12 184 HIS A O 1
ATOM 1379 N N . LEU A 1 185 ? -16.772 -10.165 25.009 1.00 89.94 185 LEU A N 1
ATOM 1380 C CA . LEU A 1 185 ? -17.791 -10.526 25.990 1.00 89.94 185 LEU A CA 1
ATOM 1381 C C . LEU A 1 185 ? -18.764 -11.526 25.375 1.00 89.94 185 LEU A C 1
ATOM 1383 O O . LEU A 1 185 ? -19.157 -11.393 24.219 1.00 89.94 185 LEU A O 1
ATOM 1387 N N . ASP A 1 186 ? -19.191 -12.485 26.182 1.00 87.69 186 ASP A N 1
ATOM 1388 C CA . ASP A 1 186 ? -20.187 -13.483 25.805 1.00 87.69 186 ASP A CA 1
ATOM 1389 C C . ASP A 1 186 ? -21.176 -13.702 26.962 1.00 87.69 186 ASP A C 1
ATOM 1391 O O . ASP A 1 186 ? -20.970 -13.204 28.074 1.00 87.69 186 ASP A O 1
ATOM 1395 N N . GLY A 1 187 ? -22.269 -14.416 26.705 1.00 86.75 187 GLY A N 1
ATOM 1396 C CA . GLY A 1 187 ? -23.279 -14.783 27.697 1.00 86.75 187 GLY A CA 1
ATOM 1397 C C . GLY A 1 187 ? -23.762 -13.604 28.550 1.00 86.75 187 GLY A C 1
ATOM 1398 O O . GLY A 1 187 ? -24.057 -12.520 28.045 1.00 86.75 187 GLY A O 1
ATOM 1399 N N . VAL A 1 188 ? -23.785 -13.804 29.871 1.00 85.50 188 VAL A N 1
ATOM 1400 C CA . VAL A 1 188 ? -24.289 -12.827 30.853 1.00 85.50 188 VAL A CA 1
ATOM 1401 C C . VAL A 1 188 ? -23.526 -11.501 30.783 1.00 85.50 188 VAL A C 1
ATOM 1403 O O . VAL A 1 188 ? -24.106 -10.435 30.976 1.00 85.50 188 VAL A O 1
ATOM 1406 N N . ALA A 1 189 ? -22.224 -11.523 30.491 1.00 87.12 189 ALA A N 1
ATOM 1407 C CA . ALA A 1 189 ? -21.453 -10.290 30.345 1.00 87.12 189 ALA A CA 1
ATOM 1408 C C . ALA A 1 189 ? -21.863 -9.481 29.109 1.00 87.12 189 ALA A C 1
ATOM 1410 O O . ALA A 1 189 ? -21.848 -8.250 29.166 1.00 87.12 189 ALA A O 1
ATOM 1411 N N . ARG A 1 190 ? -22.257 -10.152 28.018 1.00 88.12 190 ARG A N 1
ATOM 1412 C CA . ARG A 1 190 ? -22.758 -9.491 26.808 1.00 88.12 190 ARG A CA 1
ATOM 1413 C C . ARG A 1 190 ? -24.145 -8.898 27.032 1.00 88.12 190 ARG A C 1
ATOM 1415 O O . ARG A 1 190 ? -24.354 -7.748 26.658 1.00 88.12 190 ARG A O 1
ATOM 1422 N N . GLU A 1 191 ? -25.032 -9.628 27.707 1.00 87.12 191 GLU A N 1
ATOM 1423 C CA . GLU A 1 191 ? -26.368 -9.149 28.098 1.00 87.12 191 GLU A CA 1
ATOM 1424 C C . GLU A 1 191 ? -26.275 -7.879 28.954 1.00 87.12 191 GLU A C 1
ATOM 1426 O O . GLU A 1 191 ? -26.981 -6.900 28.726 1.00 87.12 191 GLU A O 1
ATOM 1431 N N . LYS A 1 192 ? -25.318 -7.830 29.889 1.00 86.06 192 LYS A N 1
ATOM 1432 C CA . LYS A 1 192 ? -25.103 -6.656 30.750 1.00 86.06 192 LYS A CA 1
ATOM 1433 C C . LYS A 1 192 ? -24.636 -5.404 30.004 1.00 86.06 192 LYS A C 1
ATOM 1435 O O . LYS A 1 192 ? -24.673 -4.322 30.588 1.00 86.06 192 LYS A O 1
ATOM 1440 N N . MET A 1 193 ? -24.222 -5.519 28.738 1.00 87.81 193 MET A N 1
ATOM 1441 C CA . MET A 1 193 ? -23.932 -4.362 27.878 1.00 87.81 193 MET A CA 1
ATOM 1442 C C . MET A 1 193 ? -25.189 -3.707 27.324 1.00 87.81 193 MET A C 1
ATOM 1444 O O . MET A 1 193 ? -25.148 -2.517 27.017 1.00 87.81 193 MET A O 1
ATOM 1448 N N . GLU A 1 194 ? -26.302 -4.438 27.227 1.00 85.00 194 GLU A N 1
ATOM 1449 C CA . GLU A 1 194 ? -27.573 -3.877 26.765 1.00 85.00 194 GLU A CA 1
ATOM 1450 C C . GLU A 1 194 ? -28.148 -2.858 27.760 1.00 85.00 194 GLU A C 1
ATOM 1452 O O . GLU A 1 194 ? -28.826 -1.918 27.358 1.00 85.00 194 GLU A O 1
ATOM 1457 N N . GLU A 1 195 ? -27.788 -2.977 29.041 1.00 84.31 195 GLU A N 1
ATOM 1458 C CA . GLU A 1 195 ? -28.183 -2.056 30.116 1.00 84.31 195 GLU A CA 1
ATOM 1459 C C . GLU A 1 195 ? -27.456 -0.696 30.061 1.00 84.31 195 GLU A C 1
ATOM 1461 O O . GLU A 1 195 ? -27.870 0.248 30.734 1.00 84.31 195 GLU A O 1
ATOM 1466 N N . LEU A 1 196 ? -26.376 -0.578 29.279 1.00 86.94 196 LEU A N 1
ATOM 1467 C CA . LEU A 1 196 ? -25.672 0.688 29.056 1.00 86.94 196 LEU A CA 1
ATOM 1468 C C . LEU A 1 196 ? -26.279 1.466 27.888 1.00 86.94 196 LEU A C 1
ATOM 1470 O O . LEU A 1 196 ? -26.632 0.876 26.867 1.00 86.94 196 LEU A O 1
ATOM 1474 N N . ASP A 1 197 ? -26.303 2.792 28.016 1.00 86.06 197 ASP A N 1
ATOM 1475 C CA . ASP A 1 197 ? -26.651 3.710 26.929 1.00 86.06 197 ASP A CA 1
ATOM 1476 C C . ASP A 1 197 ? -25.687 3.577 25.737 1.00 86.06 197 ASP A C 1
ATOM 1478 O O . ASP A 1 197 ? -24.495 3.298 25.907 1.00 86.06 197 ASP A O 1
ATOM 1482 N N . GLU A 1 198 ? -26.192 3.798 24.524 1.00 81.69 198 GLU A N 1
ATOM 1483 C CA . GLU A 1 198 ? -25.427 3.626 23.286 1.00 81.69 198 GLU A CA 1
ATOM 1484 C C . GLU A 1 198 ? -24.205 4.556 23.217 1.00 81.69 198 GLU A C 1
ATOM 1486 O O . GLU A 1 198 ? -23.128 4.122 22.806 1.00 81.69 198 GLU A O 1
ATOM 1491 N N . GLY A 1 199 ? -24.306 5.786 23.733 1.00 80.12 199 GLY A N 1
ATOM 1492 C CA . GLY A 1 199 ? -23.169 6.703 23.824 1.00 80.12 199 GLY A CA 1
ATOM 1493 C C . GLY A 1 199 ? -22.114 6.253 24.840 1.00 80.12 199 GLY A C 1
ATOM 1494 O O . GLY A 1 199 ? -20.915 6.451 24.630 1.00 80.12 199 GLY A O 1
ATOM 1495 N N . ALA A 1 200 ? -22.533 5.589 25.921 1.00 84.25 200 ALA A N 1
ATOM 1496 C CA . ALA A 1 200 ? -21.623 5.057 26.934 1.00 84.25 200 ALA A CA 1
ATOM 1497 C C . ALA A 1 200 ? -20.846 3.824 26.437 1.00 84.25 200 ALA A C 1
ATOM 1499 O O . ALA A 1 200 ? -19.708 3.610 26.858 1.00 84.25 200 ALA A O 1
ATOM 1500 N N . ARG A 1 201 ? -21.411 3.047 25.499 1.00 88.31 201 ARG A N 1
ATOM 1501 C CA . ARG A 1 201 ? -20.747 1.877 24.887 1.00 88.31 201 ARG A CA 1
ATOM 1502 C C . ARG A 1 201 ? -19.533 2.244 24.034 1.00 88.31 201 ARG A C 1
ATOM 1504 O O . ARG A 1 201 ? -18.663 1.401 23.840 1.00 88.31 201 ARG A O 1
ATOM 1511 N N . ASN A 1 202 ? -19.431 3.500 23.606 1.00 90.19 202 ASN A N 1
ATOM 1512 C CA . ASN A 1 202 ? -18.290 4.013 22.845 1.00 90.19 202 ASN A CA 1
ATOM 1513 C C . ASN A 1 202 ? -17.119 4.449 23.744 1.00 90.19 202 ASN A C 1
ATOM 1515 O O . ASN A 1 202 ? -16.057 4.823 23.249 1.00 90.19 202 ASN A O 1
ATOM 1519 N N . SER A 1 203 ? -17.283 4.412 25.071 1.00 91.06 203 SER A N 1
ATOM 1520 C CA . SER A 1 203 ? -16.233 4.762 26.027 1.00 91.06 203 SER A CA 1
ATOM 1521 C C . SER A 1 203 ? -15.704 3.524 26.741 1.00 91.06 203 SER A C 1
ATOM 1523 O O . SER A 1 203 ? -16.412 2.874 27.511 1.00 91.06 203 SER A O 1
ATOM 1525 N N . PHE A 1 204 ? -14.417 3.226 26.546 1.00 91.25 204 PHE A N 1
ATOM 1526 C CA . PHE A 1 204 ? -13.768 2.093 27.206 1.00 91.25 204 PHE A CA 1
ATOM 1527 C C . PHE A 1 204 ? -13.840 2.188 28.741 1.00 91.25 204 PHE A C 1
ATOM 1529 O O . PHE A 1 204 ? -14.051 1.185 29.425 1.00 91.25 204 PHE A O 1
ATOM 1536 N N . ASP A 1 205 ? -13.711 3.393 29.296 1.00 92.31 205 ASP A N 1
ATOM 1537 C CA . ASP A 1 205 ? -13.766 3.618 30.744 1.00 92.31 205 ASP A CA 1
ATOM 1538 C C . ASP A 1 205 ? -15.173 3.380 31.316 1.00 92.31 205 ASP A C 1
ATOM 1540 O O . ASP A 1 205 ? -15.332 2.707 32.337 1.00 92.31 205 ASP A O 1
ATOM 1544 N N . ALA A 1 206 ? -16.212 3.830 30.605 1.00 92.25 206 ALA A N 1
ATOM 1545 C CA . ALA A 1 206 ? -17.598 3.611 31.015 1.00 92.25 206 ALA A CA 1
ATOM 1546 C C . ALA A 1 206 ? -17.954 2.115 31.010 1.00 92.25 206 ALA A C 1
ATOM 1548 O O . ALA A 1 206 ? -18.506 1.601 31.986 1.00 92.25 206 ALA A O 1
ATOM 1549 N N . VAL A 1 207 ? -17.567 1.396 29.950 1.00 91.50 207 VAL A N 1
ATOM 1550 C CA . VAL A 1 207 ? -17.808 -0.050 29.820 1.00 91.50 207 VAL A CA 1
ATOM 1551 C C . VAL A 1 207 ? -17.072 -0.835 30.910 1.00 91.50 207 VAL A C 1
ATOM 1553 O O . VAL A 1 207 ? -17.663 -1.688 31.576 1.00 91.50 207 VAL A O 1
ATOM 1556 N N . THR A 1 208 ? -15.789 -0.543 31.140 1.00 92.25 208 THR A N 1
ATOM 1557 C CA . THR A 1 208 ? -15.001 -1.239 32.171 1.00 92.25 208 THR A CA 1
ATOM 1558 C C . THR A 1 208 ? -15.490 -0.941 33.585 1.00 92.25 208 THR A C 1
ATOM 1560 O O . THR A 1 208 ? -15.519 -1.854 34.413 1.00 92.25 208 THR A O 1
ATOM 1563 N N . THR A 1 209 ? -15.919 0.292 33.863 1.00 91.75 209 THR A N 1
ATOM 1564 C CA . THR A 1 209 ? -16.500 0.681 35.156 1.00 91.75 209 THR A CA 1
ATOM 1565 C C . THR A 1 209 ? -17.810 -0.054 35.423 1.00 91.75 209 THR A C 1
ATOM 1567 O O . THR A 1 209 ? -17.990 -0.615 36.504 1.00 91.75 209 THR A O 1
ATOM 1570 N N . HIS A 1 210 ? -18.699 -0.131 34.432 1.00 90.00 210 HIS A N 1
ATOM 1571 C CA . HIS A 1 210 ? -19.959 -0.868 34.551 1.00 90.00 210 HIS A CA 1
ATOM 1572 C C . HIS A 1 210 ? -19.733 -2.360 34.809 1.00 90.00 210 HIS A C 1
ATOM 1574 O O . HIS A 1 210 ? -20.246 -2.907 35.784 1.00 90.00 210 HIS A O 1
ATOM 1580 N N . LEU A 1 211 ? -18.885 -3.011 34.007 1.00 89.38 211 LEU A N 1
ATOM 1581 C CA . LEU A 1 211 ? -18.559 -4.432 34.179 1.00 89.38 211 LEU A CA 1
ATOM 1582 C C . LEU A 1 211 ? -17.907 -4.722 35.530 1.00 89.38 211 LEU A C 1
ATOM 1584 O O . LEU A 1 211 ? -18.222 -5.722 36.172 1.00 89.38 211 LEU A O 1
ATOM 1588 N N . ARG A 1 212 ? -17.028 -3.832 35.995 1.00 88.81 212 ARG A N 1
ATOM 1589 C CA . ARG A 1 212 ? -16.426 -3.931 37.324 1.00 88.81 212 ARG A CA 1
ATOM 1590 C C . ARG A 1 212 ? -17.492 -3.877 38.413 1.00 88.81 212 ARG A C 1
ATOM 1592 O O . ARG A 1 212 ? -17.490 -4.713 39.312 1.00 88.81 212 ARG A O 1
ATOM 1599 N N . ASN A 1 213 ? -18.432 -2.946 38.309 1.00 86.81 213 ASN A N 1
ATOM 1600 C CA . ASN A 1 213 ? -19.523 -2.832 39.269 1.00 86.81 213 ASN A CA 1
ATOM 1601 C C . ASN A 1 213 ? -20.430 -4.067 39.251 1.00 86.81 213 ASN A C 1
ATOM 1603 O O . ASN A 1 213 ? -20.869 -4.501 40.309 1.00 86.81 213 ASN A O 1
ATOM 1607 N N . VAL A 1 214 ? -20.676 -4.682 38.097 1.00 85.12 214 VAL A N 1
ATOM 1608 C CA . VAL A 1 214 ? -21.535 -5.873 38.003 1.00 85.12 214 VAL A CA 1
ATOM 1609 C C . VAL A 1 214 ? -20.829 -7.139 38.507 1.00 85.12 214 VAL A C 1
ATOM 1611 O O . VAL A 1 214 ? -21.407 -7.889 39.292 1.00 85.12 214 VAL A O 1
ATOM 1614 N N . PHE A 1 215 ? -19.579 -7.370 38.096 1.00 8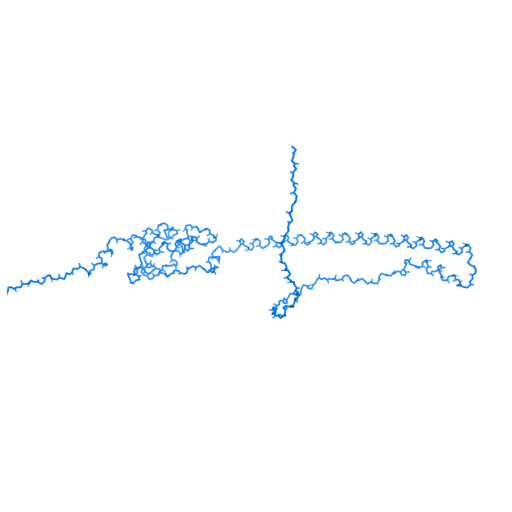3.12 215 PHE A N 1
ATOM 1615 C CA . PHE A 1 215 ? -18.876 -8.648 38.291 1.00 83.12 215 PHE A CA 1
ATOM 1616 C C . PHE A 1 215 ? -17.830 -8.651 39.419 1.00 83.12 215 PHE A C 1
ATOM 1618 O O . PHE A 1 215 ? -17.297 -9.702 39.773 1.00 83.12 215 PHE A O 1
ATOM 1625 N N . GLU A 1 216 ? -17.503 -7.495 40.003 1.00 80.56 216 GLU A N 1
ATOM 1626 C CA . GLU A 1 216 ? -16.587 -7.393 41.154 1.00 80.56 216 GLU A CA 1
ATOM 1627 C C . GLU A 1 216 ? -17.249 -6.841 42.411 1.00 80.56 216 GLU A C 1
ATOM 1629 O O . GLU A 1 216 ? -16.600 -6.781 43.465 1.00 80.56 216 GLU A O 1
ATOM 1634 N N . SER A 1 217 ? -18.533 -6.477 42.328 1.00 69.62 217 SER A N 1
ATOM 1635 C CA . SER A 1 217 ? -19.280 -6.005 43.485 1.00 69.62 217 SER A CA 1
ATOM 1636 C C . SER A 1 217 ? -19.203 -7.018 44.632 1.00 69.62 217 SER A C 1
ATOM 1638 O O . SER A 1 217 ? -19.383 -8.223 44.415 1.00 69.62 217 SER A O 1
ATOM 1640 N N . PRO A 1 218 ? -18.986 -6.556 45.882 1.00 54.62 218 PRO A N 1
ATOM 1641 C CA . PRO A 1 218 ? -18.873 -7.414 47.064 1.00 54.62 218 PRO A CA 1
ATOM 1642 C C . PRO A 1 218 ? -20.000 -8.444 47.200 1.00 54.62 218 PRO A C 1
ATOM 1644 O O . PRO A 1 218 ? -19.775 -9.531 47.727 1.00 54.62 218 PRO A O 1
ATOM 1647 N N . GLN A 1 219 ? -21.185 -8.129 46.675 1.00 53.31 219 GLN A N 1
ATOM 1648 C CA . GLN A 1 219 ? -22.370 -8.982 46.675 1.00 53.31 219 GLN A CA 1
ATOM 1649 C C . GLN A 1 219 ? -22.107 -10.363 46.041 1.00 53.31 219 GLN A C 1
ATOM 1651 O O . GLN A 1 219 ? -22.553 -11.356 46.602 1.00 53.31 219 GLN A O 1
ATOM 1656 N N . GLN A 1 220 ? -21.286 -10.483 44.987 1.00 54.53 220 GLN A N 1
ATOM 1657 C CA . GLN A 1 220 ? -20.924 -11.788 44.402 1.00 54.53 220 GLN A CA 1
ATOM 1658 C C . GLN A 1 220 ? -19.869 -12.566 45.211 1.00 54.53 220 GLN A C 1
ATOM 1660 O O . GLN A 1 220 ? -19.857 -13.799 45.190 1.00 54.53 220 GLN A O 1
ATOM 1665 N N . ARG A 1 221 ? -19.019 -11.892 46.003 1.00 50.28 221 ARG A N 1
ATOM 1666 C CA . ARG A 1 221 ? -18.070 -12.579 46.907 1.00 50.28 221 ARG A CA 1
ATOM 1667 C C . ARG A 1 221 ? -18.779 -13.306 48.050 1.00 50.28 221 ARG A C 1
ATOM 1669 O O . ARG A 1 221 ? -18.267 -14.318 48.525 1.00 50.28 221 ARG A O 1
ATOM 1676 N N . TYR A 1 222 ? -19.944 -12.813 48.473 1.00 45.91 222 TYR A N 1
ATOM 1677 C CA . TYR A 1 222 ? -20.758 -13.458 49.505 1.00 45.91 222 TYR A CA 1
ATOM 1678 C C . TYR A 1 222 ? -21.488 -14.713 49.001 1.00 45.91 222 TYR A C 1
ATOM 1680 O O . TYR A 1 222 ? -21.717 -15.621 49.795 1.00 45.91 222 TYR A O 1
ATOM 1688 N N . PHE A 1 223 ? -21.759 -14.835 47.696 1.00 50.78 223 PHE A N 1
ATOM 1689 C CA . PHE A 1 223 ? -22.338 -16.053 47.108 1.00 50.78 223 PHE A CA 1
ATOM 1690 C C . PHE A 1 223 ? -21.288 -17.113 46.724 1.00 50.78 223 PHE A C 1
ATOM 1692 O O . PHE A 1 223 ? -21.605 -18.298 46.692 1.00 50.78 223 PHE A O 1
ATOM 1699 N N . ALA A 1 224 ? -20.022 -16.728 46.520 1.00 46.72 224 ALA A N 1
ATOM 1700 C CA . ALA A 1 224 ? -18.920 -17.658 46.233 1.00 46.72 224 ALA A CA 1
ATOM 1701 C C . ALA A 1 224 ? -18.290 -18.317 47.484 1.00 46.72 224 ALA A C 1
ATOM 1703 O O . ALA A 1 224 ? -17.354 -19.109 47.362 1.00 46.72 224 ALA A O 1
ATOM 1704 N N . ARG A 1 225 ? -18.780 -18.025 48.701 1.00 52.34 225 ARG A N 1
ATOM 1705 C CA . ARG A 1 225 ? -18.373 -18.737 49.927 1.00 52.34 225 ARG A CA 1
ATOM 1706 C C . ARG A 1 225 ? -19.556 -19.368 50.663 1.00 52.34 225 ARG A C 1
ATOM 1708 O O . ARG A 1 225 ? -20.019 -18.807 51.653 1.00 52.34 225 ARG A O 1
ATOM 1715 N N . PRO A 1 226 ? -19.930 -20.605 50.307 1.00 50.34 226 PRO A N 1
ATOM 1716 C CA . PRO A 1 226 ? -20.622 -21.447 51.266 1.00 50.34 226 PRO A CA 1
ATOM 1717 C C . PRO A 1 226 ? -19.986 -22.833 51.409 1.00 50.34 226 PRO A C 1
ATOM 1719 O O . PRO A 1 226 ? -20.717 -23.799 51.307 1.00 50.34 226 PRO A O 1
ATOM 1722 N N . LYS A 1 227 ? -18.672 -22.977 51.677 1.00 50.19 227 LYS A N 1
ATOM 1723 C CA . LYS A 1 227 ? -18.098 -24.227 52.248 1.00 50.19 227 LYS A CA 1
ATOM 1724 C C . LYS A 1 227 ? -16.811 -24.009 53.058 1.00 50.19 227 LYS A C 1
ATOM 1726 O O . LYS A 1 227 ? -15.767 -24.502 52.672 1.00 50.19 227 LYS A O 1
ATOM 1731 N N . LEU A 1 228 ? -16.877 -23.309 54.194 1.00 52.12 228 LEU A N 1
ATOM 1732 C CA . LEU A 1 228 ? -15.925 -23.493 55.315 1.00 52.12 228 LEU A CA 1
ATOM 1733 C C . LEU A 1 228 ? -16.601 -23.157 56.660 1.00 52.12 228 LEU A C 1
ATOM 1735 O O . LEU A 1 228 ? -16.137 -22.324 57.429 1.00 52.12 228 LEU A O 1
ATOM 1739 N N . ARG A 1 229 ? -17.752 -23.773 56.921 1.00 47.78 229 ARG A N 1
ATOM 1740 C CA . ARG A 1 229 ? -18.428 -23.865 58.228 1.00 47.78 229 ARG A CA 1
ATOM 1741 C C . ARG A 1 229 ? -19.234 -25.162 58.120 1.00 47.78 229 ARG A C 1
ATOM 1743 O O . ARG A 1 229 ? -20.009 -25.281 57.186 1.00 47.78 229 ARG A O 1
ATOM 1750 N N . THR A 1 230 ? -19.045 -26.233 58.873 1.00 46.31 230 THR A N 1
ATOM 1751 C CA . THR A 1 230 ? -18.642 -26.396 60.264 1.00 46.31 230 THR A CA 1
ATOM 1752 C C . THR A 1 230 ? -18.280 -27.879 60.389 1.00 46.31 230 THR A C 1
ATOM 1754 O O . THR A 1 230 ? -19.149 -28.715 60.162 1.00 46.31 230 THR A O 1
ATOM 1757 N N . THR A 1 231 ? -17.041 -28.251 60.709 1.00 52.91 231 THR A N 1
ATOM 1758 C CA . THR A 1 231 ? -16.805 -29.588 61.279 1.00 52.91 231 THR A CA 1
ATOM 1759 C C . THR A 1 231 ? -17.180 -29.495 62.755 1.00 52.91 231 THR A C 1
ATOM 1761 O O . THR A 1 231 ? -16.536 -28.720 63.469 1.00 52.91 231 THR A O 1
ATOM 1764 N N . PRO A 1 232 ? -18.226 -30.186 63.237 1.00 50.59 232 PRO A N 1
ATOM 1765 C CA . PRO A 1 232 ? -18.500 -30.206 64.662 1.00 50.59 232 PRO A CA 1
ATOM 1766 C C . PRO A 1 232 ? -17.336 -30.907 65.369 1.00 50.59 232 PRO A C 1
ATOM 1768 O O . PRO A 1 232 ? -16.961 -32.026 65.021 1.00 50.59 232 PRO A O 1
ATOM 1771 N N . LEU A 1 233 ? -16.753 -30.215 66.347 1.00 57.16 233 LEU A N 1
ATOM 1772 C CA . LEU A 1 233 ? -15.881 -30.818 67.346 1.00 57.16 233 LEU A CA 1
ATOM 1773 C C . LEU A 1 233 ? -16.684 -31.921 68.046 1.00 57.16 233 LEU A C 1
ATOM 1775 O O . LEU A 1 233 ? -17.691 -31.644 68.698 1.00 57.16 233 LEU A O 1
ATOM 1779 N N . LEU A 1 234 ? -16.260 -33.170 67.861 1.00 58.12 234 LEU A N 1
ATOM 1780 C CA . LEU A 1 234 ? -16.773 -34.322 68.595 1.00 58.12 234 LEU A CA 1
ATOM 1781 C C . LEU A 1 234 ? -16.522 -34.113 70.098 1.00 58.12 234 LEU A C 1
ATOM 1783 O O . LEU A 1 234 ? -15.379 -33.853 70.479 1.00 58.12 234 LEU A O 1
ATOM 1787 N N . PRO A 1 235 ? -17.539 -34.243 70.967 1.00 59.44 235 PRO A N 1
ATOM 1788 C CA . PRO A 1 235 ? -17.312 -34.278 72.398 1.00 59.44 235 PRO A CA 1
ATOM 1789 C C . PRO A 1 235 ? -16.835 -35.678 72.792 1.00 59.44 235 PRO A C 1
ATOM 1791 O O . PRO A 1 235 ? -17.578 -36.656 72.691 1.00 59.44 235 PRO A O 1
ATOM 1794 N N . SER A 1 236 ? -15.595 -35.765 73.269 1.00 54.00 236 SER A N 1
ATOM 1795 C CA . SER A 1 236 ? -15.080 -36.922 74.000 1.00 54.00 236 SER A CA 1
ATOM 1796 C C . SER A 1 236 ? -15.881 -37.068 75.294 1.00 54.00 236 SER A C 1
ATOM 1798 O O . SER A 1 236 ? -15.722 -36.276 76.225 1.00 54.00 236 SER A O 1
ATOM 1800 N N . ARG A 1 237 ? -16.801 -38.035 75.330 1.00 51.06 237 ARG A N 1
ATOM 1801 C CA . ARG A 1 237 ? -17.526 -38.422 76.544 1.00 51.06 237 ARG A CA 1
ATOM 1802 C C . ARG A 1 237 ? -16.720 -39.491 77.291 1.00 51.06 237 ARG A C 1
ATOM 1804 O O . ARG A 1 237 ? -16.094 -40.327 76.647 1.00 51.06 237 ARG A O 1
ATOM 1811 N N . GLN A 1 238 ? -16.741 -39.341 78.616 1.00 57.56 238 GLN A N 1
ATOM 1812 C CA . GLN A 1 238 ? -16.033 -40.078 79.672 1.00 57.56 238 GLN A CA 1
ATOM 1813 C C . GLN A 1 238 ? -16.012 -41.597 79.519 1.00 57.56 238 GLN A C 1
ATOM 1815 O O . GLN A 1 238 ? -17.034 -42.148 79.051 1.00 57.56 238 GLN A O 1
#

pLDDT: mean 71.87, std 21.13, range [28.39, 96.62]

Radius of gyration: 44.77 Å; chains: 1; bounding box: 93×53×141 Å

Organism: Haemonchus contortus (NCBI:txid6289)

Foldseek 3Di:
DDDDDDDDDDDDDDDDDDDDDDDDDDDDDDDDPPPPPPPPPPPPPPLCVLCVQLVVLVVVDDPPDDDDPVSVVSNVVSVVSSVVVCVVVVVVVVVVVVVVVVVVVVVVVVVVVVVVVVVVVVVVVPPPVVVVPPDDVQDDDQAAALDCVVVDAPVNSVVSVVVSQVPDPDNDDQQRLLVSNLVSHHHPLVVQCVVDDPVLSSGNVSSSVSSCCVRVPVVVVVVVDDPDDDDDDDDDDD

Sequence (238 aa):
MPLTRSQSSSIAASTSPSAPEPETELQPQGNNLITGVDTPNIENVSYGFVTAPLDDSLSILDDSAVLHVKDGEALRDATSAAITQVCRESRSQTSALAHRINEDNASLSSKLNESSTAVGSRLDAIPTIAMLAQDSPSPKIAPFTGSSEHGIQFSIWLRRLNDIIRMRPSELSSEQKANFLIGHLDGVAREKMEELDEGARNSFDAVTTHLRNVFESPQQRYFARPKLRTTPLLPSRQ

Secondary structure (DSSP, 8-state):
----------------------------------------------THHHHHHHHHHHHT--TTS---HHHHHHHHHHHHHHHHHHHHHHHHHHHHHHHHHHHHHHHHHHHHHHHHHHHHHHHHTS-HHHHTT---SPPPPPPB---GGG---HHHHHHHHHHHHHTSSSPPPHHHHHHHHHHTB-HHHHHTTTTS-HHHHT-HHHHHHHHHHHHSSHHHHHHS--SS----------